Protein AF-A0A9Q4GIG9-F1 (afdb_monomer_lite)

Secondary structure (DSSP, 8-state):
---EEEEEEEEEEEEHHHHHHHHTT----TT-SEEEEEEETTEEEEEEE--TTS-TTS-B-EEEEEEEEEEEEEETTEEESS-GGGTS---S---EEEEE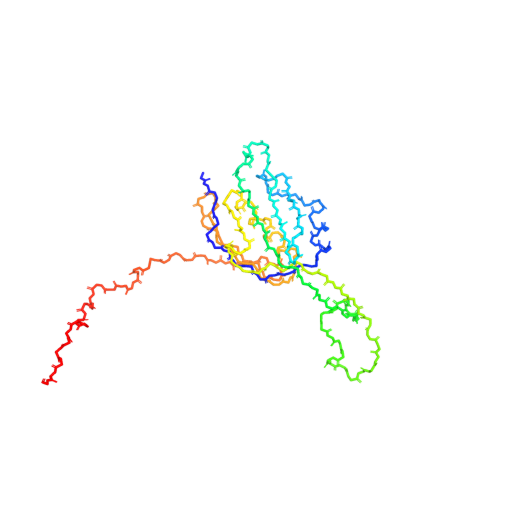EEEEEEEHHHHEE-SBTHHHHHHHHHHHHHHH-SEEEEEEEEETTEEEEEEEETTEE---------TTTT--S-----TT------

InterPro domains:
  IPR055534 Protein of unknown function DUF7110 [PF23422] (3-185)

Sequence (186 aa):
MQNEVYRVRASFEVPLDELRSFLDGYEPPAEIDGVDVERRGNKLLLTADADRDASNYTPTALLKASLKERRLYKTDEGWSREDPRNEAFGEDEVESKTVEYACFKGDRETVLQNTALRYPMFGVLSDIALFAGVGELTGIAVVDGELSATRIIEGEERPATVEVVDPNEGRNETNASGWRDNSLIG

Radius of gyration: 23.16 Å; chains: 1; bounding box: 60×39×76 Å

Structure (mmCIF, N/CA/C/O backbone):
data_AF-A0A9Q4GIG9-F1
#
_entry.id   AF-A0A9Q4GIG9-F1
#
loop_
_atom_site.group_PDB
_atom_site.id
_atom_site.type_symbol
_atom_site.label_atom_id
_atom_site.label_alt_id
_atom_site.label_comp_id
_atom_site.label_asym_id
_atom_site.label_entity_id
_atom_site.label_seq_id
_atom_site.pdbx_PDB_ins_code
_atom_site.Cartn_x
_atom_site.Cartn_y
_atom_site.Cartn_z
_atom_site.occupancy
_atom_site.B_iso_or_equiv
_atom_site.auth_seq_id
_atom_site.auth_comp_id
_atom_site.auth_asym_id
_atom_site.auth_atom_id
_atom_site.pdbx_PDB_model_num
ATOM 1 N N . MET A 1 1 ? -17.518 -6.165 18.931 1.00 52.16 1 MET A N 1
ATOM 2 C CA . MET A 1 1 ? -16.194 -5.611 19.298 1.00 52.16 1 MET A CA 1
ATOM 3 C C . MET A 1 1 ? -15.721 -4.769 18.124 1.00 52.16 1 MET A C 1
ATOM 5 O O . MET A 1 1 ? -16.227 -4.996 17.035 1.00 52.16 1 MET A O 1
ATOM 9 N N . GLN A 1 2 ? -14.891 -3.746 18.333 1.00 72.00 2 GLN A N 1
ATOM 10 C CA . GLN A 1 2 ? -14.454 -2.865 17.241 1.00 72.00 2 GLN A CA 1
ATOM 11 C C . GLN A 1 2 ? -13.078 -3.311 16.747 1.00 72.00 2 GLN A C 1
ATOM 13 O O . GLN A 1 2 ? -12.181 -3.505 17.566 1.00 72.00 2 GLN A O 1
ATOM 18 N N . ASN A 1 3 ? -12.931 -3.471 15.431 1.00 86.62 3 ASN A N 1
ATOM 19 C CA . ASN A 1 3 ? -11.639 -3.729 14.804 1.00 86.62 3 ASN A CA 1
ATOM 20 C C . ASN A 1 3 ? -10.802 -2.447 14.843 1.00 86.62 3 ASN A C 1
ATOM 22 O O . ASN A 1 3 ? -11.288 -1.372 14.481 1.00 86.62 3 ASN A O 1
ATOM 26 N N . GLU A 1 4 ? -9.548 -2.542 15.274 1.00 89.38 4 GLU A N 1
ATOM 27 C CA . GLU A 1 4 ? -8.681 -1.373 15.426 1.00 89.38 4 GLU A CA 1
ATOM 28 C C . GLU A 1 4 ? -7.256 -1.658 14.962 1.00 89.38 4 GLU A C 1
ATOM 30 O O . GLU A 1 4 ? -6.676 -2.693 15.265 1.00 89.38 4 GLU A O 1
ATOM 35 N N . VAL A 1 5 ? -6.672 -0.704 14.236 1.00 92.81 5 VAL A N 1
ATOM 36 C CA . VAL A 1 5 ? -5.293 -0.778 13.746 1.00 92.81 5 VAL A CA 1
ATOM 37 C C . VAL A 1 5 ? -4.388 0.037 14.664 1.00 92.81 5 VAL A C 1
ATOM 39 O O . VAL A 1 5 ? -4.482 1.269 14.698 1.00 92.81 5 VAL A O 1
ATOM 42 N N . TYR A 1 6 ? -3.478 -0.634 15.369 1.00 92.25 6 TYR A N 1
ATOM 43 C CA . TYR A 1 6 ? -2.538 0.004 16.295 1.00 92.25 6 TYR A CA 1
ATOM 44 C C . TYR A 1 6 ? -1.285 0.507 15.592 1.00 92.25 6 TYR A C 1
ATOM 46 O O . TYR A 1 6 ? -0.842 1.639 15.813 1.00 92.25 6 TYR A O 1
ATOM 54 N N . ARG A 1 7 ? -0.714 -0.328 14.722 1.00 93.81 7 ARG A N 1
ATOM 55 C CA . ARG A 1 7 ? 0.548 -0.050 14.040 1.00 93.81 7 ARG A CA 1
ATOM 56 C C . ARG A 1 7 ? 0.415 -0.355 12.562 1.00 93.81 7 ARG A C 1
ATOM 58 O O . ARG A 1 7 ? -0.143 -1.377 12.191 1.00 93.81 7 ARG A O 1
ATOM 65 N N . VAL A 1 8 ? 0.993 0.519 11.750 1.00 96.75 8 VAL A N 1
ATOM 66 C CA . VAL A 1 8 ? 1.240 0.301 10.325 1.00 96.75 8 VAL A CA 1
ATOM 67 C C . VAL A 1 8 ? 2.638 0.818 10.034 1.00 96.75 8 VAL A C 1
ATOM 69 O O . VAL A 1 8 ? 3.034 1.853 10.575 1.00 96.75 8 VAL A O 1
ATOM 72 N N . ARG A 1 9 ? 3.379 0.109 9.191 1.00 97.44 9 ARG A N 1
ATOM 73 C CA . ARG A 1 9 ? 4.546 0.626 8.483 1.00 97.44 9 ARG A CA 1
ATOM 74 C C . ARG A 1 9 ? 4.481 0.111 7.053 1.00 97.44 9 ARG A C 1
ATOM 76 O O . ARG A 1 9 ? 4.565 -1.092 6.836 1.00 97.44 9 ARG A O 1
ATOM 83 N N . ALA A 1 10 ? 4.347 1.036 6.114 1.00 98.00 10 ALA A N 1
ATOM 84 C CA . ALA A 1 10 ? 4.356 0.765 4.687 1.00 98.00 10 ALA A CA 1
ATOM 85 C C . ALA A 1 10 ? 5.633 1.330 4.060 1.00 98.00 10 ALA A C 1
ATOM 87 O O . ALA A 1 10 ? 6.073 2.439 4.392 1.00 98.00 10 ALA A O 1
ATOM 88 N N . SER A 1 11 ? 6.216 0.561 3.152 1.00 98.12 11 SER A N 1
ATOM 89 C CA . SER A 1 11 ? 7.306 0.969 2.280 1.00 98.12 11 SER A CA 1
ATOM 90 C C . SER A 1 11 ? 7.262 0.128 1.007 1.00 98.12 11 SER A C 1
ATOM 92 O O . SER A 1 11 ? 8.118 -0.728 0.791 1.00 98.12 11 SER A O 1
ATOM 94 N N . PHE A 1 12 ? 6.264 0.387 0.168 1.00 98.06 12 PHE A N 1
ATOM 95 C CA . PHE A 1 12 ? 6.085 -0.270 -1.125 1.00 98.06 12 PHE A CA 1
ATOM 96 C C . PHE A 1 12 ? 5.622 0.742 -2.181 1.00 98.06 12 PHE A C 1
ATOM 98 O O . PHE A 1 12 ? 5.217 1.868 -1.863 1.00 98.06 12 PHE A O 1
ATOM 105 N N . GLU A 1 13 ? 5.722 0.377 -3.456 1.00 97.12 13 GLU A N 1
ATOM 106 C CA . GLU A 1 13 ? 5.283 1.234 -4.557 1.00 97.12 13 GLU A CA 1
ATOM 107 C C . GLU A 1 13 ? 4.702 0.417 -5.709 1.00 97.12 13 GLU A C 1
ATOM 109 O O . GLU A 1 13 ? 5.198 -0.660 -6.015 1.00 97.12 13 GLU A O 1
ATOM 114 N N . VAL A 1 14 ? 3.677 0.963 -6.361 1.00 97.12 14 VAL A N 1
ATOM 115 C CA . VAL A 1 14 ? 2.957 0.323 -7.475 1.00 97.12 14 VAL A CA 1
ATOM 116 C C . VAL A 1 14 ? 2.931 1.286 -8.659 1.00 97.12 14 VAL A C 1
ATOM 118 O O . VAL A 1 14 ? 2.741 2.489 -8.429 1.00 97.12 14 VAL A O 1
ATOM 121 N N . PRO A 1 15 ? 3.127 0.833 -9.913 1.00 96.94 15 PRO A N 1
ATOM 122 C CA . PRO A 1 15 ? 2.857 1.671 -11.078 1.00 96.94 15 PRO A CA 1
ATOM 123 C C . PRO A 1 15 ? 1.434 2.237 -11.003 1.00 96.94 15 PRO A C 1
ATOM 125 O O . PRO A 1 15 ? 0.486 1.510 -10.720 1.00 96.94 15 PRO A O 1
ATOM 128 N N . LEU A 1 16 ? 1.266 3.541 -11.225 1.00 97.38 16 LEU A N 1
ATOM 129 C CA . LEU A 1 16 ? -0.023 4.210 -11.023 1.00 97.38 16 LEU A CA 1
ATOM 130 C C . LEU A 1 16 ? -1.123 3.626 -11.920 1.00 97.38 16 LEU A C 1
ATOM 132 O O . LEU A 1 16 ? -2.260 3.477 -11.477 1.00 97.38 16 LEU A O 1
ATOM 136 N N . ASP A 1 17 ? -0.783 3.285 -13.161 1.00 95.94 17 ASP A N 1
ATOM 137 C CA . ASP A 1 17 ? -1.727 2.688 -14.107 1.00 95.94 17 ASP A CA 1
ATOM 138 C C . ASP A 1 17 ? -2.133 1.267 -13.691 1.00 95.94 17 ASP A C 1
ATOM 140 O O . ASP A 1 17 ? -3.300 0.897 -13.815 1.00 95.94 17 ASP A O 1
ATOM 144 N N . GLU A 1 18 ? -1.205 0.490 -13.125 1.00 96.50 18 GLU A N 1
ATOM 145 C CA . GLU A 1 18 ? -1.500 -0.843 -12.590 1.00 96.50 18 GLU A CA 1
ATOM 146 C C . GLU A 1 18 ? -2.351 -0.758 -11.325 1.00 96.50 18 GLU A C 1
ATOM 148 O O . GLU A 1 18 ? -3.322 -1.493 -11.212 1.00 96.50 18 GLU A O 1
ATOM 153 N N . LEU A 1 19 ? -2.069 0.187 -10.420 1.00 97.25 19 LEU A N 1
ATOM 154 C CA . LEU A 1 19 ? -2.912 0.438 -9.248 1.00 97.25 19 LEU A CA 1
ATOM 155 C C . LEU A 1 19 ? -4.347 0.799 -9.654 1.00 97.25 19 LEU A C 1
ATOM 157 O O . LEU A 1 19 ? -5.302 0.315 -9.058 1.00 97.25 19 LEU A O 1
ATOM 161 N N . ARG A 1 20 ? -4.515 1.648 -10.672 1.00 95.56 20 ARG A N 1
ATOM 162 C CA . ARG A 1 20 ? -5.844 1.997 -11.194 1.00 95.56 20 ARG A CA 1
ATOM 163 C C . ARG A 1 20 ? -6.553 0.795 -11.799 1.00 95.56 20 ARG A C 1
ATOM 165 O O . ARG A 1 20 ? -7.734 0.618 -11.547 1.00 95.56 20 ARG A O 1
ATOM 172 N N . SER A 1 21 ? -5.822 -0.018 -12.556 1.00 95.75 21 SER A N 1
ATOM 173 C CA . SER A 1 21 ? -6.357 -1.243 -13.156 1.00 95.75 21 SER A CA 1
ATOM 174 C C . SER A 1 21 ? -6.734 -2.275 -12.094 1.00 95.75 21 SER A C 1
ATOM 176 O O . SER A 1 21 ? -7.738 -2.953 -12.242 1.00 95.75 21 SER A O 1
ATOM 178 N N . PHE A 1 22 ? -5.956 -2.372 -11.013 1.00 95.56 22 PHE A N 1
ATOM 179 C CA . PHE A 1 22 ? -6.268 -3.212 -9.860 1.00 95.56 22 PHE A CA 1
ATOM 180 C C . PHE A 1 22 ? -7.581 -2.780 -9.203 1.00 95.56 22 PHE A C 1
ATOM 182 O O . PHE A 1 22 ? -8.416 -3.627 -8.916 1.00 95.56 22 PHE A O 1
ATOM 189 N N . LEU A 1 23 ? -7.781 -1.473 -9.004 1.00 94.69 23 LEU A N 1
ATOM 190 C CA . LEU A 1 23 ? -8.996 -0.936 -8.387 1.00 94.69 23 LEU A CA 1
ATOM 191 C C . LEU A 1 23 ? -10.234 -1.024 -9.301 1.00 94.69 23 LEU A C 1
ATOM 193 O O . LEU A 1 23 ? -11.352 -1.078 -8.792 1.00 94.69 23 LEU A O 1
ATOM 197 N N . ASP A 1 24 ? -10.057 -1.070 -10.625 1.00 91.88 24 ASP A N 1
ATOM 198 C CA . ASP A 1 24 ? -11.137 -1.236 -11.607 1.00 91.88 24 ASP A CA 1
ATOM 199 C C . ASP A 1 24 ? -11.661 -2.685 -11.594 1.00 91.88 24 ASP A C 1
ATOM 201 O O . ASP A 1 24 ? -11.229 -3.548 -12.355 1.00 91.88 24 ASP A O 1
ATOM 205 N N . GLY A 1 25 ? -12.565 -2.973 -10.659 1.00 86.06 25 GLY A N 1
ATOM 206 C CA . GLY A 1 25 ? -13.094 -4.318 -10.407 1.00 86.06 25 GLY A CA 1
ATOM 207 C C . GLY A 1 25 ? -12.585 -4.968 -9.120 1.00 86.06 25 GLY A C 1
ATOM 208 O O . GLY A 1 25 ? -12.907 -6.129 -8.870 1.00 86.06 25 GLY A O 1
ATOM 209 N N . TYR A 1 26 ? -11.827 -4.236 -8.298 1.00 92.94 26 TYR A N 1
ATOM 210 C CA . TYR A 1 26 ? -11.523 -4.652 -6.931 1.00 92.94 26 TYR A CA 1
ATOM 211 C C . TYR A 1 26 ? -12.807 -4.705 -6.099 1.00 92.94 26 TYR A C 1
ATOM 213 O O . TYR A 1 26 ? -13.587 -3.753 -6.088 1.00 92.94 26 TYR A O 1
ATOM 221 N N . GLU A 1 27 ? -13.008 -5.815 -5.392 1.00 91.88 27 GLU A N 1
ATOM 222 C CA . GLU A 1 27 ? -14.100 -5.979 -4.438 1.00 91.88 27 GLU A CA 1
ATOM 223 C C . GLU A 1 27 ? -13.560 -5.676 -3.034 1.00 91.88 27 GLU A C 1
ATOM 225 O O . GLU A 1 27 ? -12.762 -6.456 -2.505 1.00 91.88 27 GLU A O 1
ATOM 230 N N . PRO A 1 28 ? -13.909 -4.519 -2.449 1.00 89.19 28 PRO A N 1
ATOM 231 C CA . PRO A 1 28 ? -13.367 -4.130 -1.161 1.00 89.19 28 PRO A CA 1
ATOM 232 C C . PRO A 1 28 ? -13.987 -4.925 0.004 1.00 89.19 28 PRO A C 1
ATOM 234 O O . PRO A 1 28 ? -14.979 -5.637 -0.177 1.00 89.19 28 PRO A O 1
ATOM 237 N N . PRO A 1 29 ? -13.438 -4.796 1.231 1.00 88.50 29 PRO A N 1
ATOM 238 C CA . PRO A 1 29 ? -14.061 -5.362 2.425 1.00 88.50 29 PRO A CA 1
ATOM 239 C C . PRO A 1 29 ? -15.514 -4.899 2.585 1.00 88.50 29 PRO A C 1
ATOM 241 O O . PRO A 1 29 ? -15.833 -3.754 2.279 1.00 88.50 29 PRO A O 1
ATOM 244 N N . ALA A 1 30 ? -16.372 -5.772 3.119 1.00 86.38 30 ALA A N 1
ATOM 245 C CA . ALA A 1 30 ? -17.828 -5.595 3.153 1.00 86.38 30 ALA A CA 1
ATOM 246 C C . ALA A 1 30 ? -18.318 -4.305 3.841 1.00 86.38 30 ALA A C 1
ATOM 248 O O . ALA A 1 30 ? -19.472 -3.919 3.678 1.00 86.38 30 ALA A O 1
ATOM 249 N N . GLU A 1 31 ? -17.480 -3.660 4.651 1.00 85.81 31 GLU A N 1
ATOM 250 C CA . GLU A 1 31 ? -17.794 -2.405 5.328 1.00 85.81 31 GLU A CA 1
ATOM 251 C C . GLU A 1 31 ? -17.639 -1.150 4.452 1.00 85.81 31 GLU A C 1
ATOM 253 O O . GLU A 1 31 ? -17.995 -0.062 4.916 1.00 85.81 31 GLU A O 1
ATOM 258 N N . ILE A 1 32 ? -17.084 -1.261 3.240 1.00 87.25 32 ILE A N 1
ATOM 259 C CA . ILE A 1 32 ? -16.939 -0.146 2.293 1.00 87.25 32 ILE A CA 1
ATOM 260 C C . ILE A 1 32 ? -17.496 -0.551 0.921 1.00 87.25 32 ILE A C 1
ATOM 262 O O . ILE A 1 32 ? -17.289 -1.671 0.470 1.00 87.25 32 ILE A O 1
ATOM 266 N N . ASP A 1 33 ? -18.189 0.365 0.246 1.00 86.19 33 ASP A N 1
ATOM 267 C CA . ASP A 1 33 ? -18.829 0.105 -1.055 1.00 86.19 33 ASP A CA 1
ATOM 268 C C . ASP A 1 33 ? -17.855 0.265 -2.229 1.00 86.19 33 ASP A C 1
ATOM 270 O O . ASP A 1 33 ? -18.096 -0.216 -3.337 1.00 86.19 33 ASP A O 1
ATOM 274 N N . GLY A 1 34 ? -16.765 0.994 -1.998 1.00 87.31 34 GLY A N 1
ATOM 275 C CA . GLY A 1 34 ? -15.833 1.403 -3.031 1.00 87.31 34 GLY A CA 1
ATOM 276 C C . GLY A 1 34 ? -14.638 2.159 -2.472 1.00 87.31 34 GLY A C 1
ATOM 277 O O . GLY A 1 34 ? -14.565 2.494 -1.283 1.00 87.31 34 GLY A O 1
ATOM 278 N N . VAL A 1 35 ? -13.673 2.398 -3.355 1.00 91.38 35 VAL A N 1
ATOM 279 C CA . VAL A 1 35 ? -12.482 3.192 -3.064 1.00 91.38 35 VAL A CA 1
ATOM 280 C C . VAL A 1 35 ? -12.351 4.278 -4.120 1.00 91.38 35 VAL A C 1
ATOM 282 O O . VAL A 1 35 ? -11.979 4.018 -5.264 1.00 91.38 35 VAL A O 1
ATOM 285 N N . ASP A 1 36 ? -12.590 5.511 -3.701 1.00 90.94 36 ASP A N 1
ATOM 286 C CA . ASP A 1 36 ? -12.463 6.693 -4.537 1.00 90.94 36 ASP A CA 1
ATOM 287 C C . ASP A 1 36 ? -11.006 7.159 -4.607 1.00 90.94 36 ASP A C 1
ATOM 289 O O . ASP A 1 36 ? -10.331 7.321 -3.585 1.00 90.94 36 ASP A O 1
ATOM 293 N N . VAL A 1 37 ? -10.511 7.423 -5.821 1.00 93.25 37 VAL A N 1
ATOM 294 C CA . VAL A 1 37 ? -9.114 7.813 -6.066 1.00 93.25 37 VAL A CA 1
ATOM 295 C C . VAL A 1 37 ? -9.018 9.263 -6.525 1.00 93.25 37 VAL A C 1
ATOM 297 O O . VAL A 1 37 ? -9.409 9.614 -7.638 1.00 93.25 37 VAL A O 1
ATOM 300 N N . GLU A 1 38 ? -8.378 10.107 -5.719 1.00 94.69 38 GLU A N 1
ATOM 301 C CA . GLU A 1 38 ? -8.157 11.518 -6.031 1.00 94.69 38 GLU A CA 1
ATOM 302 C C . GLU A 1 38 ? -6.661 11.862 -6.094 1.00 94.69 38 GLU A C 1
ATOM 304 O O . GLU A 1 38 ? -5.873 11.532 -5.204 1.00 94.69 38 GLU A O 1
ATOM 309 N N . ARG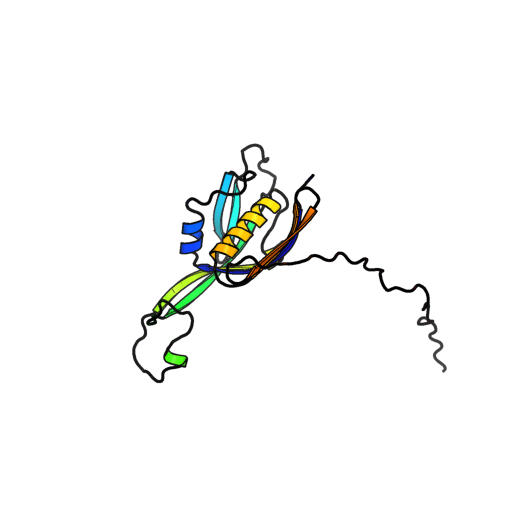 A 1 39 ? -6.248 12.603 -7.130 1.00 95.94 39 ARG A N 1
ATOM 310 C CA . ARG A 1 39 ? -4.902 13.191 -7.207 1.00 95.94 39 ARG A CA 1
ATOM 311 C C . ARG A 1 39 ? -4.917 14.624 -6.689 1.00 95.94 39 ARG A C 1
ATOM 313 O O . ARG A 1 39 ? -5.613 15.478 -7.229 1.00 95.94 39 ARG A O 1
ATOM 320 N N . ARG A 1 40 ? -4.047 14.924 -5.722 1.00 95.75 40 ARG A N 1
ATOM 321 C CA . ARG A 1 40 ? -3.793 16.290 -5.233 1.00 95.75 40 ARG A CA 1
ATOM 322 C C . ARG A 1 40 ? -2.311 16.627 -5.326 1.00 95.75 40 ARG A C 1
ATOM 324 O O . ARG A 1 40 ? -1.522 16.289 -4.443 1.00 95.75 40 ARG A O 1
ATOM 331 N N . GLY A 1 41 ? -1.922 17.299 -6.409 1.00 95.69 41 GLY A N 1
ATOM 332 C CA . GLY A 1 41 ? -0.516 17.583 -6.704 1.00 95.69 41 GLY A CA 1
ATOM 333 C C . GLY A 1 41 ? 0.279 16.288 -6.887 1.00 95.69 41 GLY A C 1
ATOM 334 O O . GLY A 1 41 ? -0.056 15.469 -7.740 1.00 95.69 41 GLY A O 1
ATOM 335 N N . ASN A 1 42 ? 1.305 16.089 -6.056 1.00 95.62 42 ASN A N 1
ATOM 336 C CA . ASN A 1 42 ? 2.134 14.880 -6.038 1.00 95.62 42 ASN A CA 1
ATOM 337 C C . ASN A 1 42 ? 1.636 13.809 -5.051 1.00 95.62 42 ASN A C 1
ATOM 339 O O . ASN A 1 42 ? 2.422 12.977 -4.601 1.00 95.62 42 ASN A O 1
ATOM 343 N N . LYS A 1 43 ? 0.369 13.862 -4.640 1.00 97.19 43 LYS A N 1
ATOM 344 C CA . LYS A 1 43 ? -0.232 12.888 -3.727 1.00 97.19 43 LYS A CA 1
ATOM 345 C C . LYS A 1 43 ? -1.398 12.191 -4.401 1.00 97.19 43 LYS A C 1
ATOM 347 O O . LYS A 1 43 ? -2.160 12.829 -5.128 1.00 97.19 43 LYS A O 1
ATOM 352 N N . LEU A 1 44 ? -1.537 10.912 -4.091 1.00 97.31 44 LEU A N 1
ATOM 353 C CA . LEU A 1 44 ? -2.712 10.113 -4.388 1.00 97.31 44 LEU A CA 1
ATOM 354 C C . LEU A 1 44 ? -3.441 9.838 -3.073 1.00 97.31 44 LEU A C 1
ATOM 356 O O . LEU A 1 44 ? -2.811 9.439 -2.090 1.00 97.31 44 LEU A O 1
ATOM 360 N N . LEU A 1 45 ? -4.735 10.117 -3.060 1.00 96.25 45 LEU A N 1
ATOM 361 C CA . LEU A 1 45 ? -5.636 9.950 -1.931 1.00 96.25 45 LEU A CA 1
ATOM 362 C C . LEU A 1 45 ? -6.649 8.872 -2.309 1.00 96.25 45 LEU A C 1
ATOM 364 O O . LEU A 1 45 ? -7.318 9.022 -3.326 1.00 96.25 45 LEU A O 1
ATOM 368 N N . LEU A 1 46 ? -6.723 7.795 -1.530 1.00 95.31 46 LEU A N 1
ATOM 369 C CA . LEU A 1 46 ? -7.714 6.734 -1.709 1.00 95.31 46 LEU A CA 1
ATOM 370 C C . LEU A 1 46 ? -8.659 6.782 -0.513 1.00 95.31 46 LEU A C 1
ATOM 372 O O . LEU A 1 46 ? -8.223 6.560 0.619 1.00 95.31 46 LEU A O 1
ATOM 376 N N . THR A 1 47 ? -9.919 7.106 -0.752 1.00 92.50 47 THR A N 1
ATOM 377 C CA . THR A 1 47 ? -10.919 7.314 0.299 1.00 92.50 47 THR A CA 1
ATOM 378 C C . THR A 1 47 ? -11.946 6.195 0.245 1.00 92.50 47 THR A C 1
ATOM 380 O O . THR A 1 47 ? -12.337 5.789 -0.842 1.00 92.50 47 THR A O 1
ATOM 383 N N . ALA A 1 48 ? -12.366 5.684 1.401 1.00 88.19 48 ALA A N 1
ATOM 384 C CA . ALA A 1 48 ? -13.472 4.733 1.447 1.00 88.19 48 ALA A CA 1
ATOM 385 C C . ALA A 1 48 ? -14.801 5.427 1.132 1.00 88.19 48 ALA A C 1
ATOM 387 O O . ALA A 1 48 ? -15.148 6.411 1.803 1.00 88.19 48 ALA A O 1
ATOM 388 N N . ASP A 1 49 ? -15.556 4.839 0.208 1.00 82.50 49 ASP A N 1
ATOM 389 C CA . ASP A 1 49 ? -16.982 5.093 0.057 1.00 82.50 49 ASP A CA 1
ATOM 390 C C . ASP A 1 49 ? -17.738 4.227 1.059 1.00 82.50 49 ASP A C 1
ATOM 392 O O . ASP A 1 49 ? -17.562 3.010 1.117 1.00 82.50 49 ASP A O 1
ATOM 396 N N . ALA A 1 50 ? -18.544 4.864 1.900 1.00 68.06 50 ALA A N 1
ATOM 397 C CA . ALA A 1 50 ? -19.370 4.182 2.885 1.00 68.06 50 ALA A CA 1
ATOM 398 C C . ALA A 1 50 ? -20.829 4.183 2.424 1.00 68.06 50 ALA A C 1
ATOM 400 O O . ALA A 1 50 ? -21.301 5.208 1.915 1.00 68.06 50 ALA A O 1
ATOM 401 N N . ASP A 1 51 ? -21.554 3.096 2.696 1.00 57.00 51 ASP A N 1
ATOM 402 C CA . ASP A 1 51 ? -22.999 3.073 2.492 1.00 57.00 51 ASP A CA 1
ATOM 403 C C . ASP A 1 51 ? -23.657 4.189 3.327 1.00 57.00 51 ASP A C 1
ATOM 405 O O . ASP A 1 51 ? -23.173 4.594 4.392 1.00 57.00 51 ASP A O 1
ATOM 409 N N . ARG A 1 52 ? -24.736 4.749 2.783 1.00 48.41 52 ARG A N 1
ATOM 410 C CA . ARG A 1 52 ? -25.166 6.165 2.853 1.00 48.41 52 ARG A CA 1
ATOM 411 C C . ARG A 1 52 ? -25.579 6.722 4.231 1.00 48.41 52 ARG A C 1
ATOM 413 O O . ARG A 1 52 ? -26.180 7.795 4.286 1.00 48.41 52 ARG A O 1
ATOM 420 N N . ASP A 1 53 ? -25.259 6.048 5.330 1.00 51.44 53 ASP A N 1
ATOM 421 C CA . ASP A 1 53 ? -25.545 6.472 6.709 1.00 51.44 53 ASP A CA 1
ATOM 422 C C . ASP A 1 53 ? -24.342 7.111 7.433 1.00 51.44 53 ASP A C 1
ATOM 424 O O . ASP A 1 53 ? -24.479 7.633 8.548 1.00 51.44 53 ASP A O 1
ATOM 428 N N . ALA A 1 54 ? -23.160 7.153 6.808 1.00 52.50 54 ALA A N 1
ATOM 429 C CA . ALA A 1 54 ? -22.068 7.994 7.285 1.00 52.50 54 ALA A CA 1
ATOM 430 C C . ALA A 1 54 ? -22.434 9.472 7.062 1.00 52.50 54 ALA A C 1
ATOM 432 O O . ALA A 1 54 ? -22.387 9.991 5.950 1.00 52.50 54 ALA A O 1
ATOM 433 N N . SER A 1 55 ? -22.829 10.158 8.139 1.00 50.22 55 SER A N 1
ATOM 434 C CA . SER A 1 55 ? -22.998 11.616 8.181 1.00 50.22 55 SER A CA 1
ATOM 435 C C . SER A 1 55 ? -21.913 12.320 7.354 1.00 50.22 55 SER A C 1
ATOM 437 O O . S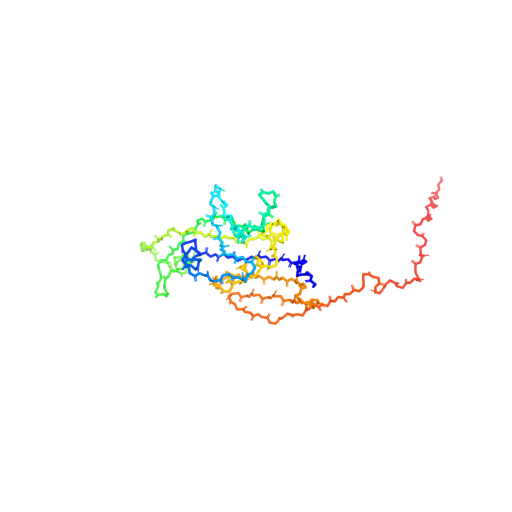ER A 1 55 ? -20.731 12.036 7.545 1.00 50.22 55 SER A O 1
ATOM 439 N N . ASN A 1 56 ? -22.302 13.299 6.523 1.00 53.41 56 ASN A N 1
ATOM 440 C CA . ASN A 1 56 ? -21.430 14.186 5.722 1.00 53.41 56 ASN A CA 1
ATOM 441 C C . ASN A 1 56 ? -20.252 14.836 6.498 1.00 53.41 56 ASN A C 1
ATOM 443 O O . ASN A 1 56 ? -19.449 15.566 5.920 1.00 53.41 56 ASN A O 1
ATOM 447 N N . TYR A 1 57 ? -20.179 14.635 7.814 1.00 50.06 57 TYR A N 1
ATOM 448 C CA . TYR A 1 57 ? -19.209 15.203 8.739 1.00 50.06 57 TYR A CA 1
ATOM 449 C C . TYR A 1 57 ? -18.213 14.190 9.321 1.00 50.06 57 TYR A C 1
ATOM 451 O O . TYR A 1 57 ? -17.339 14.604 10.083 1.00 50.06 57 TYR A O 1
ATOM 459 N N . THR A 1 58 ? -18.307 12.895 9.003 1.00 55.69 58 THR A N 1
ATOM 460 C CA . THR A 1 58 ? -17.329 11.896 9.458 1.00 55.69 58 THR A CA 1
ATOM 461 C C . THR A 1 58 ? -16.277 11.674 8.371 1.00 55.69 58 THR A C 1
ATOM 463 O O . THR A 1 58 ? -16.604 11.117 7.328 1.00 55.69 58 THR A O 1
ATOM 466 N N . PRO A 1 59 ? -15.008 12.071 8.584 1.00 61.03 59 PRO A N 1
ATOM 467 C CA . PRO A 1 59 ? -13.943 11.760 7.639 1.00 61.03 59 PRO A CA 1
ATOM 468 C C . PRO A 1 59 ? -13.757 10.239 7.580 1.00 61.03 59 PRO A C 1
ATOM 470 O O . PRO A 1 59 ? -13.353 9.632 8.579 1.00 61.03 59 PRO A O 1
ATOM 473 N N . THR A 1 60 ? -14.061 9.625 6.437 1.00 80.25 60 THR A N 1
ATOM 474 C CA . THR A 1 60 ? -13.780 8.208 6.183 1.00 80.25 60 THR A CA 1
ATOM 475 C C . THR A 1 60 ? -12.269 7.973 6.114 1.00 80.25 60 THR A C 1
ATOM 477 O O . THR A 1 60 ? -11.480 8.911 5.930 1.00 80.25 60 THR A O 1
ATOM 480 N N . ALA A 1 61 ? -11.830 6.739 6.368 1.00 85.88 61 ALA A N 1
ATOM 481 C CA . ALA A 1 61 ? -10.420 6.380 6.307 1.00 85.88 61 ALA A CA 1
ATOM 482 C C . ALA A 1 61 ? -9.824 6.724 4.940 1.00 85.88 61 ALA A C 1
ATOM 484 O O . ALA A 1 61 ? -10.460 6.571 3.898 1.00 85.88 61 ALA A O 1
ATOM 485 N N . LEU A 1 62 ? -8.587 7.212 4.981 1.00 92.50 62 LEU A N 1
ATOM 486 C CA . LEU A 1 62 ? -7.873 7.733 3.826 1.00 92.50 62 LEU A CA 1
ATOM 487 C C . LEU A 1 62 ? -6.512 7.055 3.730 1.00 92.50 62 LEU A C 1
ATOM 489 O O . LEU A 1 62 ? -5.687 7.201 4.639 1.00 92.50 62 LEU A O 1
ATOM 493 N N . LEU A 1 63 ? -6.246 6.389 2.607 1.00 96.75 63 LEU A N 1
ATOM 494 C CA . LEU A 1 63 ? -4.889 6.005 2.250 1.00 96.75 63 LEU A CA 1
ATOM 495 C C . LEU A 1 63 ? -4.204 7.116 1.472 1.00 96.75 63 LEU A C 1
ATOM 497 O O . LEU A 1 63 ? -4.795 7.774 0.615 1.00 96.75 63 LEU A O 1
ATOM 501 N N . LYS A 1 64 ? -2.924 7.313 1.764 1.00 97.38 64 LYS A N 1
ATOM 502 C CA . LYS A 1 64 ? -2.133 8.370 1.148 1.00 97.38 64 LYS A CA 1
ATOM 503 C C . LYS A 1 64 ? -0.827 7.831 0.595 1.00 97.38 64 LYS A C 1
ATOM 505 O O . LYS A 1 64 ? 0.016 7.326 1.336 1.00 97.38 64 LYS A O 1
ATOM 510 N N . ALA A 1 65 ? -0.633 8.048 -0.699 1.00 97.94 65 ALA A N 1
ATOM 511 C CA . ALA A 1 65 ? 0.612 7.776 -1.400 1.00 97.94 65 ALA A CA 1
ATOM 512 C C . ALA A 1 65 ? 1.215 9.066 -1.968 1.00 97.94 65 ALA A C 1
ATOM 514 O O . ALA A 1 65 ? 0.517 10.042 -2.256 1.00 97.94 65 ALA A O 1
ATOM 515 N N . SER A 1 66 ? 2.534 9.071 -2.141 1.00 98.00 66 SER A N 1
ATOM 516 C CA . SER A 1 66 ? 3.225 10.082 -2.949 1.00 98.00 66 SER A CA 1
ATOM 517 C C . SER A 1 66 ? 3.416 9.572 -4.371 1.00 98.00 66 SER A C 1
ATOM 519 O O . SER A 1 66 ? 3.755 8.408 -4.548 1.00 98.00 66 SER A O 1
ATOM 521 N N . LEU A 1 67 ? 3.241 10.437 -5.361 1.00 98.31 67 LEU A N 1
ATOM 522 C CA . LEU A 1 67 ? 3.483 10.132 -6.763 1.00 98.31 67 LEU A CA 1
ATOM 523 C C . LEU A 1 67 ? 4.936 10.438 -7.125 1.00 98.31 67 LEU A C 1
ATOM 525 O O . LEU A 1 67 ? 5.456 11.504 -6.772 1.00 98.31 67 LEU A O 1
ATOM 529 N N . LYS A 1 68 ? 5.593 9.501 -7.812 1.00 96.94 68 LYS A N 1
ATOM 530 C CA . LYS A 1 68 ? 6.971 9.652 -8.291 1.00 96.94 68 LYS A CA 1
ATOM 531 C C . LYS A 1 68 ? 7.134 9.100 -9.693 1.00 96.94 68 LYS A C 1
ATOM 533 O O . LYS A 1 68 ? 6.769 7.963 -9.956 1.00 96.94 68 LYS A O 1
ATOM 538 N N . GLU A 1 69 ? 7.776 9.867 -10.558 1.00 97.25 69 GLU A N 1
ATOM 539 C CA . GLU A 1 69 ? 8.201 9.383 -11.865 1.00 97.25 69 GLU A CA 1
ATOM 540 C C . GLU A 1 69 ? 9.487 8.563 -11.737 1.00 97.25 69 GLU A C 1
ATOM 542 O O . GLU A 1 69 ? 10.429 8.938 -11.031 1.00 97.25 69 GLU A O 1
ATOM 547 N N . ARG A 1 70 ? 9.528 7.425 -12.425 1.00 94.00 70 ARG A N 1
ATOM 548 C CA . ARG A 1 70 ? 10.700 6.560 -12.549 1.00 94.00 70 ARG A CA 1
ATOM 549 C C . ARG A 1 70 ? 10.951 6.287 -14.022 1.00 94.00 70 ARG A C 1
ATOM 551 O O . ARG A 1 70 ? 10.009 6.100 -14.789 1.00 94.00 70 ARG A O 1
ATOM 558 N N . ARG A 1 71 ? 12.223 6.234 -14.408 1.00 94.94 71 ARG A N 1
ATOM 559 C CA . ARG A 1 71 ? 12.617 5.794 -15.744 1.00 94.94 71 ARG A CA 1
ATOM 560 C C . ARG A 1 71 ? 12.818 4.287 -15.731 1.00 94.94 71 ARG A C 1
ATOM 562 O O . ARG A 1 71 ? 13.507 3.781 -14.850 1.00 94.94 71 ARG A O 1
ATOM 569 N N . LEU A 1 72 ? 12.198 3.608 -16.685 1.00 94.25 72 LEU A N 1
ATOM 570 C CA . LEU A 1 72 ? 12.403 2.195 -16.957 1.00 94.25 72 LEU A CA 1
ATOM 571 C C . LEU A 1 72 ? 13.131 2.038 -18.286 1.00 94.25 72 LEU A C 1
ATOM 573 O O . LEU A 1 72 ? 12.879 2.800 -19.220 1.00 94.25 72 LEU A O 1
ATOM 577 N N . TYR A 1 73 ? 13.987 1.033 -18.3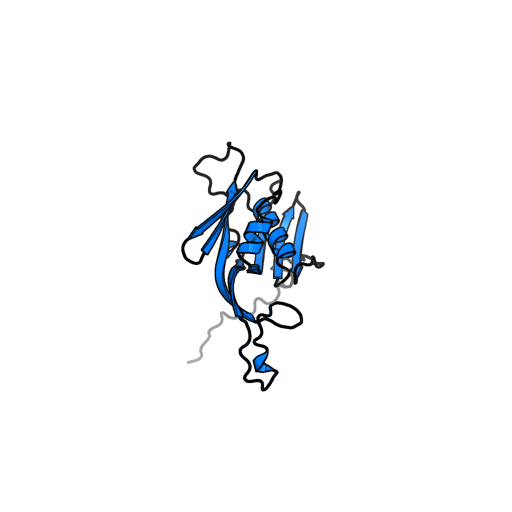67 1.00 93.50 73 TYR A N 1
ATOM 578 C CA . TYR A 1 73 ? 14.797 0.687 -19.525 1.00 93.50 73 TYR A CA 1
ATOM 579 C C . TYR A 1 73 ? 14.371 -0.674 -20.055 1.00 93.50 73 TYR A C 1
ATOM 581 O O . TYR A 1 73 ? 14.048 -1.577 -19.279 1.00 93.50 73 TYR A O 1
ATOM 589 N N . LYS A 1 74 ? 14.331 -0.816 -21.376 1.00 90.69 74 LYS A N 1
ATOM 590 C CA . LYS A 1 74 ? 14.027 -2.084 -22.025 1.00 90.69 74 LYS A CA 1
ATOM 591 C C . LYS A 1 74 ? 15.223 -3.027 -21.878 1.00 90.69 74 LYS A C 1
ATOM 593 O O . LYS A 1 74 ? 16.342 -2.666 -22.228 1.00 90.69 74 LYS A O 1
ATOM 598 N N . THR A 1 75 ? 14.968 -4.229 -21.377 1.00 87.81 75 THR A N 1
ATOM 599 C CA . THR A 1 75 ? 15.918 -5.341 -21.265 1.00 87.81 75 THR A CA 1
ATOM 600 C C . THR A 1 75 ? 15.325 -6.595 -21.915 1.00 87.81 75 THR A C 1
ATOM 602 O O . THR A 1 75 ? 14.137 -6.627 -22.264 1.00 87.81 75 THR A O 1
ATOM 605 N N . ASP A 1 76 ? 16.138 -7.643 -22.062 1.00 86.00 76 ASP A N 1
ATOM 606 C CA . ASP A 1 76 ? 15.685 -8.942 -22.578 1.00 86.00 76 ASP A CA 1
ATOM 607 C C . ASP A 1 76 ? 14.637 -9.604 -21.665 1.00 86.00 76 ASP A C 1
ATOM 609 O O . ASP A 1 76 ? 13.755 -10.320 -22.137 1.00 86.00 76 ASP A O 1
ATOM 613 N N . GLU A 1 77 ? 14.684 -9.311 -20.362 1.00 85.88 77 GLU A N 1
ATOM 614 C CA . GLU A 1 77 ? 13.755 -9.828 -19.348 1.00 85.88 77 GLU A CA 1
ATOM 615 C C . GLU A 1 77 ? 12.501 -8.953 -19.167 1.00 85.88 77 GLU A C 1
ATOM 617 O O . GLU A 1 77 ? 11.569 -9.343 -18.465 1.00 85.88 77 GLU A O 1
ATOM 622 N N . GLY A 1 78 ? 12.433 -7.776 -19.803 1.00 88.31 78 GLY A N 1
ATOM 623 C CA . GLY A 1 78 ? 11.280 -6.882 -19.702 1.00 88.31 78 GLY A CA 1
ATOM 624 C C . GLY A 1 78 ? 11.651 -5.411 -19.541 1.00 88.31 78 GLY A C 1
ATOM 625 O O . GLY A 1 78 ? 12.475 -4.882 -20.275 1.00 88.31 78 GLY A O 1
ATOM 626 N N . TRP A 1 79 ? 10.956 -4.708 -18.646 1.00 90.69 79 TRP A N 1
ATOM 627 C CA . TRP A 1 79 ? 11.269 -3.322 -18.287 1.00 90.69 79 TRP A CA 1
ATOM 628 C C . TRP A 1 79 ? 11.964 -3.312 -16.926 1.00 90.69 79 TRP A C 1
ATOM 630 O O . TRP A 1 79 ? 11.368 -3.740 -15.943 1.00 90.69 79 TRP A O 1
ATOM 640 N N . SER A 1 80 ? 13.189 -2.792 -16.860 1.00 89.19 80 SER A N 1
ATOM 641 C CA . SER A 1 80 ? 13.972 -2.696 -15.623 1.00 89.19 80 SER A CA 1
ATOM 642 C C . SER A 1 80 ? 14.118 -1.254 -15.149 1.00 89.19 80 SER A C 1
ATOM 644 O O . SER A 1 80 ? 14.086 -0.313 -15.938 1.00 89.19 80 SER A O 1
ATOM 646 N N . ARG A 1 81 ? 14.293 -1.071 -13.840 1.00 88.00 81 ARG A N 1
ATOM 647 C CA . ARG A 1 81 ? 14.672 0.219 -13.235 1.00 88.00 81 ARG A CA 1
ATOM 648 C C . ARG A 1 81 ? 16.166 0.486 -13.322 1.00 88.00 81 ARG A C 1
ATOM 650 O O . ARG A 1 81 ? 16.586 1.637 -13.210 1.00 88.00 81 ARG A O 1
ATOM 657 N N . GLU A 1 82 ? 16.949 -0.571 -13.462 1.00 88.00 82 GLU A N 1
ATOM 658 C CA . GLU A 1 82 ? 18.392 -0.485 -13.571 1.00 88.00 82 GLU A CA 1
ATOM 659 C C . GLU A 1 82 ? 18.749 -0.168 -15.016 1.00 88.00 82 GLU A C 1
ATOM 661 O O . GLU A 1 82 ? 18.210 -0.758 -15.952 1.00 88.00 82 GLU A O 1
ATOM 666 N N . ASP A 1 83 ? 19.616 0.824 -15.192 1.00 86.19 83 ASP A N 1
ATOM 667 C CA . ASP A 1 83 ? 20.127 1.165 -16.510 1.00 86.19 83 ASP A CA 1
ATOM 668 C C . ASP A 1 83 ? 21.098 0.058 -16.944 1.00 86.19 83 ASP A C 1
ATOM 670 O O . ASP A 1 83 ? 22.138 -0.102 -16.295 1.00 86.19 83 ASP A O 1
ATOM 674 N N . PRO A 1 84 ? 20.801 -0.704 -18.011 1.00 81.19 84 PRO A N 1
ATOM 675 C CA . PRO A 1 84 ? 21.640 -1.830 -18.420 1.00 81.19 84 PRO A CA 1
ATOM 676 C C . PRO A 1 84 ? 23.054 -1.391 -18.841 1.00 81.19 84 PRO A C 1
ATOM 678 O O . PRO A 1 84 ? 23.987 -2.193 -18.833 1.00 81.19 84 PRO A O 1
ATOM 681 N N . ARG A 1 85 ? 23.259 -0.098 -19.136 1.00 79.88 85 ARG A N 1
ATOM 682 C CA . ARG A 1 85 ? 24.583 0.477 -19.433 1.00 79.88 85 ARG A CA 1
ATOM 683 C C . ARG A 1 85 ? 25.485 0.594 -18.204 1.00 79.88 85 ARG A C 1
ATOM 685 O O . ARG A 1 85 ? 26.677 0.840 -18.348 1.00 79.88 85 ARG A O 1
ATOM 692 N N . ASN A 1 86 ? 24.948 0.431 -16.994 1.00 78.75 86 ASN A N 1
ATOM 693 C CA . ASN A 1 86 ? 25.775 0.389 -15.788 1.00 78.75 86 ASN A CA 1
ATOM 694 C C . ASN A 1 86 ? 26.618 -0.896 -15.712 1.00 78.75 86 ASN A C 1
ATOM 696 O O . ASN A 1 86 ? 27.669 -0.888 -15.076 1.00 78.75 86 ASN A O 1
ATOM 700 N N . GLU A 1 87 ? 26.174 -1.977 -16.358 1.00 68.94 87 GLU A N 1
ATOM 701 C CA . GLU A 1 87 ? 26.856 -3.279 -16.359 1.00 68.94 87 GLU A CA 1
ATOM 702 C C . GLU A 1 87 ? 27.530 -3.597 -17.702 1.00 68.94 87 GLU A C 1
ATOM 704 O O . GLU A 1 87 ? 28.511 -4.342 -17.748 1.00 68.94 87 GLU A O 1
ATOM 709 N N . ALA A 1 88 ? 27.047 -3.001 -18.796 1.00 63.97 88 ALA A N 1
ATOM 710 C CA . ALA A 1 88 ? 27.596 -3.169 -20.135 1.00 63.97 88 ALA A CA 1
ATOM 711 C C . ALA A 1 88 ? 28.278 -1.884 -20.637 1.00 63.97 88 ALA A C 1
ATOM 713 O O . ALA A 1 88 ? 27.672 -0.818 -20.674 1.00 63.97 88 ALA A O 1
ATOM 714 N N . PHE A 1 89 ? 29.517 -1.997 -21.128 1.00 52.25 89 PHE A N 1
ATOM 715 C CA . PHE A 1 89 ? 30.244 -0.920 -21.823 1.00 52.25 89 PHE A CA 1
ATOM 716 C C . PHE A 1 89 ? 29.726 -0.704 -23.265 1.00 52.25 89 PHE A C 1
ATOM 718 O O . PHE A 1 89 ? 30.510 -0.697 -24.213 1.00 52.25 89 PHE A O 1
ATOM 725 N N . GLY A 1 90 ? 28.407 -0.606 -23.447 1.00 59.41 90 GLY A N 1
ATOM 726 C CA . GLY A 1 90 ? 27.758 -0.378 -24.741 1.00 59.41 90 GLY A CA 1
ATOM 727 C C . GLY A 1 90 ? 27.281 1.068 -24.900 1.00 59.41 90 GLY A C 1
ATOM 728 O O . GLY A 1 90 ? 26.738 1.649 -23.963 1.00 59.41 90 GLY A O 1
ATOM 729 N N . GLU A 1 91 ? 27.467 1.644 -26.090 1.00 59.62 91 GLU A N 1
ATOM 730 C CA . GLU A 1 91 ? 27.005 2.999 -26.450 1.00 59.62 91 GLU A CA 1
ATOM 731 C C . GLU A 1 91 ? 25.621 3.007 -27.129 1.00 59.62 91 GLU A C 1
ATOM 733 O O . GLU A 1 91 ? 25.150 4.060 -27.558 1.00 59.62 91 GLU A O 1
ATOM 738 N N . ASP A 1 92 ? 24.962 1.850 -27.234 1.00 69.75 92 ASP A N 1
ATOM 739 C CA . ASP A 1 92 ? 23.674 1.734 -27.915 1.00 69.75 92 ASP A CA 1
ATOM 740 C C . ASP A 1 92 ? 22.558 2.489 -27.173 1.00 69.75 92 ASP A C 1
ATOM 742 O O . ASP A 1 92 ? 22.487 2.528 -25.938 1.00 69.75 92 ASP A O 1
ATOM 746 N N . GLU A 1 93 ? 21.660 3.109 -27.943 1.00 73.31 93 GLU A N 1
ATOM 747 C CA . GLU A 1 93 ? 20.507 3.825 -27.405 1.00 73.31 93 GLU A CA 1
ATOM 748 C C . GLU A 1 93 ? 19.500 2.820 -26.828 1.00 73.31 93 GLU A C 1
ATOM 750 O O . GLU A 1 93 ? 18.798 2.114 -27.551 1.00 73.31 93 GLU A O 1
ATOM 755 N N . VAL A 1 94 ? 19.447 2.739 -25.498 1.00 84.31 94 VAL A N 1
ATOM 756 C CA . VAL A 1 94 ? 18.520 1.857 -24.784 1.00 84.31 94 VAL A CA 1
ATOM 757 C C . VAL A 1 94 ? 17.137 2.499 -24.750 1.00 84.31 94 VAL A C 1
ATOM 759 O O . VAL A 1 94 ? 16.959 3.595 -24.205 1.00 84.31 94 VAL A O 1
ATOM 762 N N . GLU A 1 95 ? 16.141 1.797 -25.294 1.00 91.44 95 GLU A N 1
ATOM 763 C CA . GLU A 1 95 ? 14.745 2.224 -25.215 1.00 91.44 95 GLU A CA 1
ATOM 764 C C . GLU A 1 95 ? 14.352 2.431 -23.744 1.00 91.44 95 GLU A C 1
ATOM 766 O O . GLU A 1 95 ? 14.571 1.572 -22.887 1.00 91.44 95 GLU A O 1
ATOM 771 N N . SER A 1 96 ? 13.777 3.593 -23.435 1.00 93.81 96 SER A N 1
ATOM 772 C CA . SER A 1 96 ? 13.351 3.925 -22.080 1.00 93.81 96 SER A CA 1
ATOM 773 C C . SER A 1 96 ? 11.988 4.596 -22.069 1.00 93.81 96 SER A C 1
ATOM 775 O O . SER A 1 96 ? 11.639 5.342 -22.983 1.00 93.81 96 SER A O 1
ATOM 777 N N . LYS A 1 97 ? 11.231 4.370 -20.997 1.00 95.00 97 LYS A N 1
ATOM 778 C CA . LYS A 1 97 ? 9.951 5.036 -20.746 1.00 95.00 97 LYS A CA 1
ATOM 779 C C . LYS A 1 97 ? 9.898 5.589 -19.330 1.00 95.00 97 LYS A C 1
ATOM 781 O O . LYS A 1 97 ? 10.513 5.042 -18.417 1.00 95.00 97 LYS A O 1
ATOM 786 N N . THR A 1 98 ? 9.141 6.660 -19.143 1.00 96.81 98 THR A N 1
AT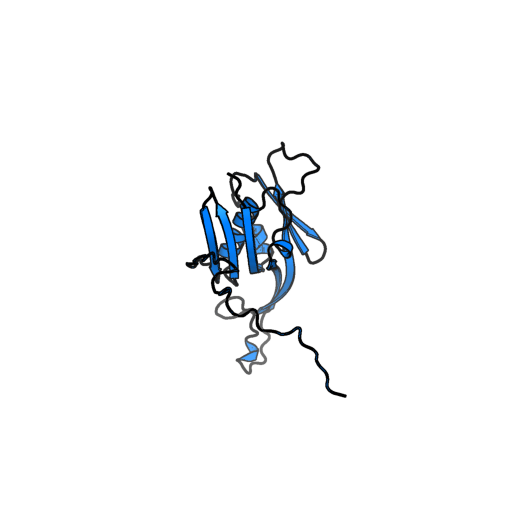OM 787 C CA . THR A 1 98 ? 8.830 7.186 -17.810 1.00 96.81 98 THR A CA 1
ATOM 788 C C . THR A 1 98 ? 7.513 6.591 -17.336 1.00 96.81 98 THR A C 1
ATOM 790 O O . THR A 1 98 ? 6.537 6.585 -18.081 1.00 96.81 98 THR A O 1
ATOM 793 N N . VAL A 1 99 ? 7.490 6.094 -16.102 1.00 97.19 99 VAL A N 1
ATOM 794 C CA . VAL A 1 99 ? 6.302 5.544 -15.441 1.00 97.19 99 VAL A CA 1
ATOM 795 C C . VAL A 1 99 ? 6.105 6.262 -14.111 1.00 97.19 99 VAL A C 1
ATOM 797 O O . VAL A 1 99 ? 7.057 6.440 -13.350 1.00 97.19 99 VAL A O 1
ATOM 800 N N . GLU A 1 100 ? 4.877 6.686 -13.823 1.00 97.62 100 GLU A N 1
ATOM 801 C CA . GLU A 1 100 ? 4.511 7.260 -12.528 1.00 97.62 100 GLU A CA 1
ATOM 802 C C . GLU A 1 100 ? 4.148 6.136 -11.547 1.00 97.62 100 GLU A C 1
ATOM 804 O O . GLU A 1 100 ? 3.433 5.201 -11.894 1.00 97.62 100 GLU A O 1
ATOM 809 N N . TYR A 1 101 ? 4.647 6.222 -10.318 1.00 97.75 101 TYR A N 1
ATOM 810 C CA . TYR A 1 101 ? 4.426 5.256 -9.247 1.00 97.75 101 TYR A CA 1
ATOM 811 C C . TYR A 1 101 ? 3.676 5.902 -8.087 1.00 97.75 101 TYR A C 1
ATOM 813 O O . TYR A 1 101 ? 4.013 7.013 -7.672 1.00 97.75 101 TYR A O 1
ATOM 821 N N . ALA A 1 102 ? 2.718 5.173 -7.519 1.00 98.19 102 ALA A N 1
ATOM 822 C CA . ALA A 1 102 ? 2.142 5.457 -6.214 1.00 98.19 102 ALA A CA 1
ATOM 823 C C . ALA A 1 102 ? 3.010 4.804 -5.128 1.00 98.19 102 ALA A C 1
ATOM 825 O O . ALA A 1 102 ? 3.051 3.584 -4.995 1.00 98.19 102 ALA A O 1
ATOM 826 N N . CYS A 1 103 ? 3.723 5.620 -4.352 1.00 98.00 103 CYS A N 1
ATOM 827 C CA . CYS A 1 103 ? 4.589 5.167 -3.266 1.00 98.00 103 CYS A CA 1
ATOM 828 C C . CYS A 1 103 ? 3.881 5.330 -1.915 1.00 98.00 103 CYS A C 1
ATOM 830 O O . CYS A 1 103 ? 3.693 6.462 -1.443 1.00 98.00 103 CYS A O 1
ATOM 832 N N . PHE A 1 104 ? 3.561 4.213 -1.266 1.00 98.12 104 PHE A N 1
ATOM 833 C CA . PHE A 1 104 ? 3.038 4.168 0.095 1.00 98.12 104 PHE A CA 1
ATOM 834 C C . PHE A 1 104 ? 4.215 4.073 1.061 1.00 98.12 104 PHE A C 1
ATOM 836 O O . PHE A 1 104 ? 4.900 3.053 1.147 1.00 98.12 104 PHE A O 1
ATOM 843 N N . LYS A 1 105 ? 4.494 5.176 1.764 1.00 97.50 105 LYS A N 1
ATOM 844 C CA . LYS A 1 105 ? 5.645 5.262 2.663 1.00 97.50 105 LYS A CA 1
ATOM 845 C C . LYS A 1 105 ? 5.299 5.982 3.952 1.00 97.50 105 LYS A C 1
ATOM 847 O O . LYS A 1 105 ? 4.984 7.171 3.933 1.00 97.50 105 LYS A O 1
ATOM 852 N N . GLY A 1 106 ? 5.458 5.281 5.066 1.00 96.69 106 GLY A N 1
ATOM 853 C CA . GLY A 1 106 ? 5.298 5.852 6.395 1.00 96.69 106 GLY A CA 1
ATOM 854 C C . GLY A 1 106 ? 4.551 4.933 7.342 1.00 96.69 106 GLY A C 1
ATOM 855 O O . GLY A 1 106 ? 4.430 3.730 7.121 1.00 96.69 106 GLY A O 1
ATOM 856 N N . ASP A 1 107 ? 4.094 5.527 8.430 1.00 96.00 107 ASP A N 1
ATOM 857 C CA . ASP A 1 107 ? 3.341 4.861 9.480 1.00 96.00 107 ASP A CA 1
ATOM 858 C C . ASP A 1 107 ? 1.826 5.028 9.303 1.00 96.00 107 ASP A C 1
ATOM 860 O O . ASP A 1 107 ? 1.350 5.589 8.312 1.00 96.00 107 ASP A O 1
ATOM 864 N N . ARG A 1 108 ? 1.066 4.561 10.300 1.00 93.31 108 ARG A N 1
ATOM 865 C CA . ARG A 1 108 ? -0.389 4.739 10.383 1.00 93.31 108 ARG A CA 1
ATOM 866 C C . ARG A 1 108 ? -0.789 6.201 10.164 1.00 93.31 108 ARG A C 1
ATOM 868 O O . ARG A 1 108 ? -1.669 6.468 9.367 1.00 93.31 108 ARG A O 1
ATOM 875 N N . GLU A 1 109 ? -0.133 7.156 10.813 1.00 90.19 109 GLU A N 1
ATOM 876 C CA . GLU A 1 109 ? -0.522 8.575 10.758 1.00 90.19 109 GLU A CA 1
ATOM 877 C C . GLU A 1 109 ? -0.233 9.222 9.403 1.00 90.19 109 GLU A C 1
ATOM 879 O O . GLU A 1 109 ? -0.873 10.203 9.015 1.00 90.19 109 GLU A O 1
ATOM 884 N N . THR A 1 110 ? 0.717 8.659 8.663 1.00 93.56 110 THR A N 1
ATOM 885 C CA . THR A 1 110 ? 1.123 9.164 7.355 1.00 93.56 110 THR A CA 1
ATOM 886 C C . THR A 1 110 ? 0.343 8.516 6.217 1.00 93.56 110 THR A C 1
ATOM 888 O O . THR A 1 110 ? -0.047 9.217 5.280 1.00 93.56 110 THR A O 1
ATOM 891 N N . VAL A 1 111 ? 0.141 7.198 6.293 1.00 95.31 111 VAL A N 1
ATOM 892 C CA . VAL A 1 111 ? -0.356 6.366 5.189 1.00 95.31 111 VAL A CA 1
ATOM 893 C C . VAL A 1 111 ? -1.815 5.964 5.366 1.00 95.31 111 VAL A C 1
ATOM 895 O O . VAL A 1 111 ? -2.484 5.846 4.353 1.00 95.31 111 VAL A O 1
ATOM 898 N N . LEU A 1 112 ? -2.314 5.793 6.596 1.00 95.50 112 LEU A N 1
ATOM 899 C CA . LEU A 1 112 ? -3.678 5.340 6.903 1.00 95.50 112 LEU A CA 1
ATOM 900 C C . LEU A 1 112 ? -4.352 6.309 7.890 1.00 95.50 112 LEU A C 1
ATOM 902 O O . LEU A 1 112 ? -4.380 6.117 9.111 1.00 95.50 112 LEU A O 1
ATOM 906 N N . GLN A 1 113 ? -4.861 7.403 7.336 1.00 90.69 113 GLN A N 1
ATOM 907 C CA . GLN A 1 113 ? -5.414 8.522 8.088 1.00 90.69 113 GLN A CA 1
ATOM 908 C C . GLN A 1 113 ? -6.900 8.321 8.407 1.00 90.69 113 GLN A C 1
ATOM 910 O O . GLN A 1 113 ? -7.577 7.484 7.815 1.00 90.69 113 GLN A O 1
ATOM 915 N N . ASN A 1 114 ? -7.399 9.134 9.343 1.00 87.00 114 ASN A N 1
ATOM 916 C CA . ASN A 1 114 ? -8.750 9.074 9.910 1.00 87.00 114 ASN A CA 1
ATOM 917 C C . ASN A 1 114 ? -9.043 7.753 10.652 1.00 87.00 114 ASN A C 1
ATOM 919 O O . ASN A 1 114 ? -8.221 6.834 10.712 1.00 87.00 114 ASN A O 1
ATOM 923 N N . THR A 1 115 ? -10.143 7.716 11.402 1.00 81.31 115 THR A N 1
ATOM 924 C CA . THR A 1 115 ? -10.485 6.604 12.314 1.00 81.31 115 THR A CA 1
ATOM 925 C C . THR A 1 115 ? -11.649 5.765 11.804 1.00 81.31 115 THR A C 1
ATOM 927 O O . THR A 1 115 ? -11.614 4.546 11.957 1.00 81.31 115 THR A O 1
ATOM 930 N N . ALA A 1 116 ? -12.661 6.385 11.194 1.00 85.88 116 ALA A N 1
ATOM 931 C CA . ALA A 1 116 ? -13.793 5.664 10.624 1.00 85.88 116 ALA A CA 1
ATOM 932 C C . ALA A 1 116 ? -13.315 4.764 9.479 1.00 85.88 116 ALA A C 1
ATOM 934 O O . ALA A 1 116 ? -12.560 5.228 8.636 1.00 85.88 116 ALA A O 1
ATOM 935 N N . LEU A 1 117 ? -13.730 3.492 9.455 1.00 88.56 117 LEU A N 1
ATOM 936 C CA . LEU A 1 117 ? -13.350 2.511 8.421 1.00 88.56 117 LEU A CA 1
ATOM 937 C C . LEU A 1 117 ? -11.836 2.258 8.301 1.00 88.56 117 LEU A C 1
ATOM 939 O O . LEU A 1 117 ? -11.351 1.760 7.287 1.00 88.56 117 LEU A O 1
ATOM 943 N N . ARG A 1 118 ? -11.066 2.558 9.357 1.00 91.69 118 ARG A N 1
ATOM 944 C CA . ARG A 1 118 ? -9.607 2.386 9.349 1.00 91.69 118 ARG A CA 1
ATOM 945 C C . ARG A 1 118 ? -9.186 0.941 9.105 1.00 91.69 118 ARG A C 1
ATOM 947 O O . ARG A 1 118 ? -8.243 0.719 8.358 1.00 91.69 118 ARG A O 1
ATOM 954 N N . TYR A 1 119 ? -9.830 -0.017 9.768 1.00 93.56 119 TYR A N 1
ATOM 955 C CA . TYR A 1 119 ? -9.494 -1.426 9.588 1.00 93.56 119 TYR A CA 1
ATOM 956 C C . TYR A 1 119 ? -9.831 -1.931 8.170 1.00 93.56 119 TYR A C 1
ATOM 958 O O . TYR A 1 119 ? -8.923 -2.454 7.531 1.00 93.56 119 TYR A O 1
ATOM 966 N N . PRO A 1 120 ? -11.032 -1.677 7.612 1.00 93.50 120 PRO A N 1
ATOM 967 C CA . PRO A 1 120 ? -11.310 -1.955 6.200 1.00 93.50 120 PRO A CA 1
ATOM 968 C C . PRO A 1 120 ? -10.263 -1.364 5.247 1.00 93.50 120 PRO A C 1
ATOM 970 O O . PRO A 1 120 ? -9.701 -2.076 4.421 1.00 93.50 120 PRO A O 1
ATOM 973 N N . MET A 1 121 ? -9.886 -0.093 5.425 1.00 95.31 121 MET A N 1
ATOM 974 C CA . MET A 1 121 ? -8.851 0.528 4.585 1.00 95.31 121 MET A CA 1
ATOM 975 C C . MET A 1 121 ? -7.439 -0.015 4.837 1.00 95.31 121 MET A C 1
ATOM 977 O O . MET A 1 121 ? -6.581 0.079 3.962 1.00 95.31 121 MET A O 1
ATOM 981 N N . PHE A 1 122 ? -7.170 -0.602 6.003 1.00 96.50 122 PHE A N 1
ATOM 982 C CA . PHE A 1 122 ? -5.952 -1.381 6.215 1.00 96.50 122 PHE A CA 1
ATOM 983 C C . PHE A 1 122 ? -5.969 -2.692 5.415 1.00 96.50 122 PHE A C 1
ATOM 985 O O . PHE A 1 122 ? -4.926 -3.077 4.890 1.00 96.50 122 PHE A O 1
ATOM 992 N N . GLY A 1 123 ? -7.136 -3.327 5.268 1.00 95.94 123 GLY A N 1
ATOM 993 C CA . GLY A 1 123 ? -7.351 -4.439 4.337 1.00 95.94 123 GLY A CA 1
ATOM 994 C C . GLY A 1 123 ? -7.032 -4.033 2.899 1.00 95.94 123 GLY A C 1
ATOM 995 O O . GLY A 1 123 ? -6.133 -4.608 2.297 1.00 95.94 123 GLY A O 1
ATOM 996 N N . VAL A 1 124 ? -7.627 -2.934 2.418 1.00 96.81 124 VAL A N 1
ATOM 997 C CA . VAL A 1 124 ? -7.329 -2.374 1.083 1.00 96.81 124 VAL A CA 1
ATOM 998 C C . VAL A 1 124 ? -5.831 -2.119 0.892 1.00 96.81 124 VAL A C 1
ATOM 1000 O O . VAL A 1 124 ? -5.253 -2.485 -0.128 1.00 96.81 124 VAL A O 1
ATOM 1003 N N . LEU A 1 125 ? -5.161 -1.514 1.879 1.00 97.75 125 LEU A N 1
ATOM 1004 C CA . LEU A 1 125 ? -3.714 -1.282 1.815 1.00 97.75 125 LEU A CA 1
ATOM 1005 C C . LEU A 1 125 ? -2.916 -2.592 1.728 1.00 97.75 125 LEU A C 1
ATOM 1007 O O . LEU A 1 125 ? -1.889 -2.629 1.050 1.00 97.75 125 LEU A O 1
ATOM 1011 N N . SER A 1 126 ? -3.369 -3.634 2.427 1.00 97.12 126 SER A N 1
ATOM 1012 C CA . SER A 1 126 ? -2.742 -4.957 2.427 1.00 97.12 126 SER A CA 1
ATOM 1013 C C . SER A 1 126 ? -2.892 -5.642 1.075 1.00 97.12 126 SER A C 1
ATOM 1015 O O . SER A 1 126 ? -1.898 -6.131 0.544 1.00 97.12 126 SER A O 1
ATOM 1017 N N . ASP A 1 127 ? -4.072 -5.570 0.466 1.00 97.56 127 ASP A N 1
ATOM 1018 C CA . ASP A 1 127 ? -4.323 -6.143 -0.857 1.00 97.56 127 ASP A CA 1
ATOM 1019 C C . ASP A 1 127 ? -3.504 -5.439 -1.942 1.00 97.56 127 ASP A C 1
ATOM 1021 O O . ASP A 1 127 ? -2.890 -6.088 -2.789 1.00 97.56 127 ASP A O 1
ATOM 1025 N N . ILE A 1 128 ? -3.394 -4.107 -1.869 1.00 97.81 128 ILE A N 1
ATOM 1026 C CA . ILE A 1 128 ? -2.509 -3.352 -2.764 1.00 97.81 128 ILE A CA 1
ATOM 1027 C C . ILE A 1 128 ? -1.046 -3.775 -2.553 1.00 97.81 128 ILE A C 1
ATOM 1029 O O . ILE A 1 128 ? -0.300 -3.892 -3.523 1.00 97.81 128 ILE A O 1
ATOM 1033 N N . ALA A 1 129 ? -0.608 -3.997 -1.311 1.00 97.75 129 ALA A N 1
ATOM 1034 C CA . ALA A 1 129 ? 0.762 -4.423 -1.024 1.00 97.75 129 ALA A CA 1
ATOM 1035 C C . ALA A 1 129 ? 1.060 -5.845 -1.530 1.00 97.75 129 ALA A C 1
ATOM 1037 O O . ALA A 1 129 ? 2.173 -6.091 -1.993 1.00 97.75 129 ALA A O 1
ATOM 1038 N N . LEU A 1 130 ? 0.083 -6.758 -1.482 1.00 97.31 130 LEU A N 1
ATOM 1039 C CA . LEU A 1 130 ? 0.177 -8.084 -2.105 1.00 97.31 130 LEU A CA 1
ATOM 1040 C C . LEU A 1 130 ? 0.290 -7.967 -3.627 1.00 97.31 130 LEU A C 1
ATOM 1042 O O . LEU A 1 130 ? 1.146 -8.598 -4.241 1.00 97.31 130 LEU A O 1
ATOM 1046 N N . PHE A 1 131 ? -0.519 -7.096 -4.231 1.00 97.12 131 PHE A N 1
ATOM 1047 C CA . PHE A 1 131 ? -0.480 -6.835 -5.667 1.00 97.12 131 PHE A CA 1
ATOM 1048 C C . PHE A 1 131 ? 0.833 -6.178 -6.129 1.00 97.12 131 PHE A C 1
ATOM 1050 O O . PHE A 1 131 ? 1.332 -6.489 -7.206 1.00 97.12 131 PHE A O 1
ATOM 1057 N N . ALA A 1 132 ? 1.411 -5.285 -5.318 1.00 94.06 132 ALA A N 1
ATOM 1058 C CA . ALA A 1 132 ? 2.575 -4.470 -5.671 1.00 94.06 132 ALA A CA 1
ATOM 1059 C C . ALA A 1 132 ? 3.804 -5.272 -6.118 1.00 94.06 132 ALA A C 1
ATOM 1061 O O . ALA A 1 132 ? 4.617 -4.765 -6.893 1.00 94.06 13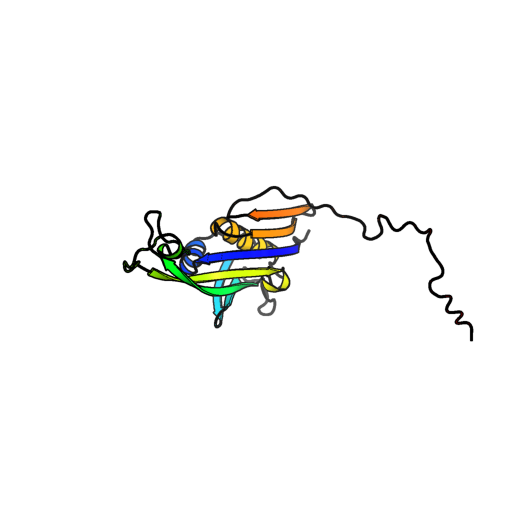2 ALA A O 1
ATOM 1062 N N . GLY A 1 133 ? 3.997 -6.469 -5.555 1.00 83.69 133 GLY A N 1
ATOM 1063 C CA . GLY A 1 133 ? 5.154 -7.329 -5.817 1.00 83.69 133 GLY A CA 1
ATOM 1064 C C . GLY A 1 133 ? 6.511 -6.774 -5.360 1.00 83.69 133 GLY A C 1
ATOM 1065 O O . GLY A 1 133 ? 7.499 -7.492 -5.436 1.00 83.69 133 GLY A O 1
ATOM 1066 N N . VAL A 1 134 ? 6.585 -5.523 -4.881 1.00 89.62 134 VAL A N 1
ATOM 1067 C CA . VAL A 1 134 ? 7.832 -4.867 -4.457 1.00 89.62 134 VAL A CA 1
ATOM 1068 C C . VAL A 1 134 ? 7.652 -4.107 -3.148 1.00 89.62 134 VAL A C 1
ATOM 1070 O O . VAL A 1 134 ? 6.778 -3.246 -3.048 1.00 89.62 134 VAL A O 1
ATOM 1073 N N . GLY A 1 135 ? 8.546 -4.327 -2.181 1.00 95.50 135 GLY A N 1
ATOM 1074 C CA . GLY A 1 135 ? 8.589 -3.605 -0.906 1.00 95.50 135 GLY A CA 1
ATOM 1075 C C . GLY A 1 135 ? 7.901 -4.325 0.256 1.00 95.50 135 GLY A C 1
ATOM 1076 O O . GLY A 1 135 ? 7.614 -5.517 0.192 1.00 95.50 135 GLY A O 1
ATOM 1077 N N . GLU A 1 136 ? 7.653 -3.601 1.355 1.00 97.88 136 GLU A N 1
ATOM 1078 C CA . GLU A 1 136 ? 7.087 -4.183 2.581 1.00 97.88 136 GLU A CA 1
ATOM 1079 C C . GLU A 1 136 ? 5.849 -3.448 3.111 1.00 97.88 136 GLU A C 1
ATOM 1081 O O . GLU A 1 136 ? 5.752 -2.215 3.073 1.00 97.88 136 GLU A O 1
ATOM 1086 N N . LEU A 1 137 ? 4.943 -4.219 3.711 1.00 98.06 137 LEU A N 1
ATOM 1087 C CA . LEU A 1 137 ? 3.904 -3.736 4.614 1.00 98.06 137 LEU A CA 1
ATOM 1088 C C . LEU A 1 137 ? 3.945 -4.550 5.906 1.00 98.06 137 LEU A C 1
ATOM 1090 O O . LEU A 1 137 ? 3.953 -5.777 5.894 1.00 98.06 137 LEU A O 1
ATOM 1094 N N . THR A 1 138 ? 3.922 -3.861 7.041 1.00 97.69 138 THR A N 1
ATOM 1095 C CA . THR A 1 138 ? 3.673 -4.484 8.343 1.00 97.69 138 THR A CA 1
ATOM 1096 C C . THR A 1 138 ? 2.538 -3.776 9.055 1.00 97.69 138 THR A C 1
ATOM 1098 O O . THR A 1 138 ? 2.407 -2.550 8.976 1.00 97.69 138 THR A O 1
ATOM 1101 N N . GLY A 1 139 ? 1.735 -4.535 9.790 1.00 96.19 139 GLY A N 1
ATOM 1102 C CA . GLY A 1 139 ? 0.662 -3.987 10.599 1.00 96.19 139 GLY A CA 1
ATOM 1103 C C . GLY A 1 139 ? 0.337 -4.848 11.806 1.00 96.19 139 GLY A C 1
ATOM 1104 O O . GLY A 1 139 ? 0.628 -6.040 11.834 1.00 96.19 139 GLY A O 1
ATOM 1105 N N . ILE A 1 140 ? -0.231 -4.205 12.820 1.00 95.56 140 ILE A N 1
ATOM 1106 C CA . ILE A 1 140 ? -0.779 -4.854 14.009 1.00 95.56 140 ILE A CA 1
ATOM 1107 C C . ILE A 1 140 ? -2.181 -4.297 14.208 1.00 95.56 140 ILE A C 1
ATOM 1109 O O . ILE A 1 140 ? -2.345 -3.076 14.337 1.00 95.56 140 ILE A O 1
ATOM 1113 N N . ALA A 1 141 ? -3.167 -5.185 14.253 1.00 94.38 141 ALA A N 1
ATOM 1114 C CA . ALA A 1 141 ? -4.566 -4.841 14.442 1.00 94.38 141 ALA A CA 1
ATOM 1115 C C . ALA A 1 141 ? -5.244 -5.807 15.416 1.00 94.38 141 ALA A C 1
ATOM 1117 O O . ALA A 1 141 ? -4.801 -6.939 15.575 1.00 94.38 141 ALA A O 1
ATOM 1118 N N . VAL A 1 142 ? -6.320 -5.361 16.056 1.00 93.12 142 VAL A N 1
ATOM 1119 C CA . VAL A 1 142 ? -7.284 -6.252 16.703 1.00 93.12 142 VAL A CA 1
ATOM 1120 C C . VAL A 1 142 ? -8.412 -6.534 15.730 1.00 93.12 142 VAL A C 1
ATOM 1122 O O . VAL A 1 142 ? -9.004 -5.601 15.185 1.00 93.12 142 VAL A O 1
ATOM 1125 N N . VAL A 1 143 ? -8.689 -7.818 15.537 1.00 89.38 143 VAL A N 1
ATOM 1126 C CA . VAL A 1 143 ? -9.742 -8.348 14.672 1.00 89.38 143 VAL A CA 1
ATOM 1127 C C . VAL A 1 143 ? -10.563 -9.299 15.520 1.00 89.38 143 VAL A C 1
ATOM 1129 O O . VAL A 1 143 ? -10.005 -10.207 16.127 1.00 89.38 143 VAL A O 1
ATOM 1132 N N . ASP A 1 144 ? -11.859 -9.033 15.658 1.00 88.19 144 ASP A N 1
ATOM 1133 C CA . ASP A 1 144 ? -12.762 -9.863 16.469 1.00 88.19 144 ASP A CA 1
ATOM 1134 C C . ASP A 1 144 ? -12.293 -10.091 17.923 1.00 88.19 144 ASP A C 1
ATOM 1136 O O . ASP A 1 144 ? -12.621 -11.084 18.567 1.00 88.19 144 ASP A O 1
ATOM 1140 N N . GLY A 1 145 ? -11.555 -9.122 18.476 1.00 87.19 145 GLY A N 1
ATOM 1141 C CA . GLY A 1 145 ? -11.020 -9.179 19.840 1.00 87.19 145 GLY A CA 1
ATOM 1142 C C . GLY A 1 145 ? -9.659 -9.869 19.971 1.00 87.19 145 GLY A C 1
ATOM 1143 O O . GLY A 1 145 ? -9.109 -9.889 21.071 1.00 87.19 145 GLY A O 1
ATOM 1144 N N . GLU A 1 146 ? -9.084 -10.365 18.875 1.00 89.62 146 GLU A N 1
ATOM 1145 C CA . GLU A 1 146 ? -7.775 -11.018 18.851 1.00 89.62 146 GLU A CA 1
ATOM 1146 C C . GLU A 1 146 ? -6.721 -10.155 18.154 1.00 89.62 146 GLU A C 1
ATOM 1148 O O . GLU A 1 146 ? -6.988 -9.479 17.161 1.00 89.62 146 GLU A O 1
ATOM 1153 N N . LEU A 1 147 ? -5.498 -10.165 18.689 1.00 91.38 147 LEU A N 1
ATOM 1154 C CA . LEU A 1 147 ? -4.380 -9.422 18.122 1.00 91.38 147 LEU A CA 1
ATOM 1155 C C . LEU A 1 147 ? -3.810 -10.177 16.918 1.00 91.38 147 LEU A C 1
ATOM 1157 O O . LEU A 1 147 ? -3.355 -11.310 17.046 1.00 91.38 147 LEU A O 1
ATOM 1161 N N . SER A 1 148 ? -3.780 -9.515 15.768 1.00 91.69 148 SER A N 1
ATOM 1162 C CA . SER A 1 148 ? -3.285 -10.049 14.505 1.00 91.69 148 SER A CA 1
ATOM 1163 C C . SER A 1 148 ? -2.114 -9.217 13.983 1.00 91.69 148 SER A C 1
ATOM 1165 O O . SER A 1 148 ? -2.125 -7.982 14.051 1.00 91.69 148 SER A O 1
ATOM 1167 N N . ALA A 1 149 ? -1.092 -9.904 13.466 1.00 94.12 149 ALA A N 1
ATOM 1168 C CA . ALA A 1 149 ? 0.020 -9.294 12.748 1.00 94.12 149 ALA A CA 1
ATOM 1169 C C . ALA A 1 149 ? -0.065 -9.601 11.258 1.00 94.12 149 ALA A C 1
ATOM 1171 O O . ALA A 1 149 ? -0.107 -10.757 10.849 1.00 94.12 149 ALA A O 1
ATOM 1172 N N . THR A 1 150 ? 0.046 -8.548 10.459 1.00 96.19 150 THR A N 1
ATOM 1173 C CA . THR A 1 150 ? 0.206 -8.633 9.010 1.00 96.19 150 THR A CA 1
ATOM 1174 C C . THR A 1 150 ? 1.651 -8.308 8.666 1.00 96.19 150 THR A C 1
ATOM 1176 O O . THR A 1 150 ? 2.199 -7.303 9.133 1.00 96.19 150 THR A O 1
ATOM 1179 N N . ARG A 1 151 ? 2.277 -9.137 7.833 1.00 97.31 151 ARG A N 1
ATOM 1180 C CA . ARG A 1 151 ? 3.600 -8.879 7.265 1.00 97.31 151 ARG A CA 1
ATOM 1181 C C . ARG A 1 151 ? 3.610 -9.346 5.820 1.00 97.31 151 ARG A C 1
ATOM 1183 O O . ARG A 1 151 ? 3.462 -10.531 5.562 1.00 97.31 151 ARG A O 1
ATOM 1190 N N . ILE A 1 152 ? 3.808 -8.409 4.906 1.00 97.94 152 ILE A N 1
ATOM 1191 C CA . ILE A 1 152 ? 3.851 -8.638 3.464 1.00 97.94 152 ILE A CA 1
ATOM 1192 C C . ILE A 1 152 ? 5.213 -8.157 2.976 1.00 97.94 152 ILE A C 1
ATOM 1194 O O . ILE A 1 152 ? 5.628 -7.045 3.313 1.00 97.94 152 ILE A O 1
ATOM 1198 N N . ILE A 1 153 ? 5.931 -9.012 2.252 1.00 97.38 153 ILE A N 1
ATOM 1199 C CA . ILE A 1 153 ? 7.267 -8.737 1.712 1.00 97.38 153 ILE A CA 1
ATOM 1200 C C . ILE A 1 153 ? 7.272 -9.150 0.248 1.00 97.38 153 ILE A C 1
ATOM 1202 O O . ILE A 1 153 ? 6.988 -10.308 -0.043 1.00 97.38 153 ILE A O 1
ATOM 1206 N N . GLU A 1 154 ? 7.611 -8.219 -0.641 1.00 95.81 154 GLU A N 1
ATOM 1207 C CA . GLU A 1 154 ? 7.666 -8.436 -2.093 1.00 95.81 154 GLU A CA 1
ATOM 1208 C C . GLU A 1 154 ? 6.380 -9.097 -2.634 1.00 95.81 154 GLU A C 1
ATOM 1210 O O . GLU A 1 154 ? 6.420 -10.048 -3.408 1.00 95.81 154 GLU A O 1
ATOM 1215 N N . GLY A 1 155 ? 5.217 -8.622 -2.171 1.00 95.25 155 GLY A N 1
ATOM 1216 C CA . GLY A 1 155 ? 3.905 -9.141 -2.580 1.00 95.25 155 GLY A CA 1
ATOM 1217 C C . GLY A 1 155 ? 3.466 -10.452 -1.916 1.00 95.25 155 GLY A C 1
ATOM 1218 O O . GLY A 1 155 ? 2.388 -10.952 -2.217 1.00 95.25 155 GLY A O 1
ATOM 1219 N N . GLU A 1 156 ? 4.249 -11.009 -0.991 1.00 95.56 156 GLU A N 1
ATOM 1220 C CA . GLU A 1 156 ? 3.932 -12.280 -0.333 1.00 95.56 156 GLU A CA 1
ATOM 1221 C C . GLU A 1 156 ? 3.654 -12.111 1.161 1.00 95.56 156 GLU A C 1
ATOM 1223 O O . GLU A 1 156 ? 4.422 -11.464 1.881 1.00 95.56 156 GLU A O 1
ATOM 1228 N N . GLU A 1 157 ? 2.610 -12.774 1.664 1.00 95.19 157 GLU A N 1
ATOM 1229 C CA . GLU A 1 157 ? 2.391 -12.899 3.105 1.00 95.19 157 GLU A CA 1
ATOM 1230 C C . GLU A 1 157 ? 3.520 -13.691 3.769 1.00 95.19 157 GLU A C 1
ATOM 1232 O O . GLU A 1 157 ? 3.934 -14.762 3.318 1.00 95.19 157 GLU A O 1
ATOM 1237 N N . ARG A 1 158 ? 4.015 -13.173 4.892 1.00 93.19 158 ARG A N 1
ATOM 1238 C CA . ARG A 1 158 ? 5.056 -13.799 5.702 1.00 93.19 158 ARG A CA 1
ATOM 1239 C C . ARG A 1 158 ? 4.569 -13.963 7.138 1.00 93.19 158 ARG A C 1
ATOM 1241 O O . ARG A 1 158 ? 3.978 -13.035 7.687 1.00 93.19 158 ARG A O 1
ATOM 1248 N N . PRO A 1 159 ? 4.892 -15.089 7.800 1.00 87.38 159 PRO A N 1
ATOM 1249 C CA . PRO A 1 159 ? 4.586 -15.261 9.212 1.00 87.38 159 PRO A CA 1
ATOM 1250 C C . PRO A 1 159 ? 5.176 -14.129 10.063 1.00 87.38 159 PRO A C 1
ATOM 1252 O O . PRO A 1 159 ? 6.329 -13.714 9.878 1.00 87.38 159 PRO A O 1
ATOM 1255 N N . ALA A 1 160 ? 4.382 -13.653 11.017 1.00 84.12 160 ALA A N 1
ATOM 1256 C CA . ALA A 1 160 ? 4.771 -12.667 12.011 1.00 84.12 160 ALA A CA 1
ATOM 1257 C C . ALA A 1 160 ? 4.086 -12.980 13.345 1.00 84.12 160 ALA A C 1
ATOM 1259 O O . ALA A 1 160 ? 2.952 -13.451 13.373 1.00 84.12 160 ALA A O 1
ATOM 1260 N N . THR A 1 161 ? 4.777 -12.693 14.444 1.00 78.81 161 THR A N 1
ATOM 1261 C CA . THR A 1 161 ? 4.270 -12.903 15.804 1.00 78.81 161 THR A CA 1
ATOM 1262 C C . THR A 1 161 ? 4.284 -11.574 16.542 1.00 78.81 161 THR A C 1
ATOM 1264 O O . THR A 1 161 ? 5.245 -10.812 16.417 1.00 78.81 161 THR A O 1
ATOM 1267 N N . VAL A 1 162 ? 3.230 -11.298 17.312 1.00 80.38 162 VAL A N 1
ATOM 1268 C CA . VAL A 1 162 ? 3.193 -10.154 18.229 1.00 80.38 162 VAL A CA 1
ATOM 1269 C C . VAL A 1 162 ? 3.427 -10.650 19.644 1.00 80.38 162 VAL A C 1
ATOM 1271 O O . VAL A 1 162 ? 2.700 -11.509 20.131 1.00 80.38 162 VAL A O 1
ATOM 1274 N N . GLU A 1 163 ? 4.430 -10.083 20.301 1.00 75.69 163 GLU A N 1
ATOM 1275 C CA . GLU A 1 163 ? 4.671 -10.271 21.726 1.00 75.69 163 GLU A CA 1
ATOM 1276 C C . GLU A 1 163 ? 4.287 -8.980 22.451 1.00 75.69 163 GLU A C 1
ATOM 1278 O O . GLU A 1 163 ? 4.753 -7.891 22.098 1.00 75.69 163 GLU A O 1
ATOM 1283 N N . VAL A 1 164 ? 3.398 -9.095 23.435 1.00 76.25 164 VAL A N 1
ATOM 1284 C CA . VAL A 1 164 ? 3.018 -7.985 24.309 1.00 76.25 164 VAL A CA 1
ATOM 1285 C C . VAL A 1 164 ? 3.829 -8.124 25.587 1.00 76.25 164 VAL A C 1
ATOM 1287 O O . VAL A 1 164 ? 3.627 -9.071 26.341 1.00 76.25 164 VAL A O 1
ATOM 1290 N N . VAL A 1 165 ? 4.740 -7.183 25.813 1.00 78.38 165 VAL A N 1
ATOM 1291 C CA . VAL A 1 165 ? 5.590 -7.129 27.009 1.00 78.38 165 VAL A CA 1
ATOM 1292 C C . VAL A 1 165 ? 5.098 -6.031 27.950 1.00 78.38 165 VAL A C 1
ATOM 1294 O O . VAL A 1 165 ? 4.728 -4.945 27.489 1.00 78.38 165 VAL A O 1
ATOM 1297 N N . ASP A 1 166 ? 5.086 -6.287 29.262 1.00 73.94 166 ASP A N 1
ATOM 1298 C CA . ASP A 1 166 ? 4.813 -5.228 30.241 1.00 73.94 166 ASP A CA 1
ATOM 1299 C C . ASP A 1 166 ? 6.025 -4.278 30.266 1.00 73.94 166 ASP A C 1
ATOM 1301 O O . ASP A 1 166 ? 7.156 -4.727 30.468 1.00 73.94 166 ASP A O 1
ATOM 1305 N N . PRO A 1 167 ? 5.845 -2.958 30.078 1.00 66.19 167 PRO A N 1
ATOM 1306 C CA . PRO A 1 167 ? 6.954 -2.006 30.129 1.00 66.19 167 PRO A CA 1
ATOM 1307 C C . PRO A 1 167 ? 7.693 -1.974 31.483 1.00 66.19 167 PRO A C 1
ATOM 1309 O O . PRO A 1 167 ? 8.761 -1.366 31.575 1.00 66.19 167 PRO A O 1
ATOM 1312 N N . ASN A 1 168 ? 7.143 -2.589 32.535 1.00 71.75 168 ASN A N 1
ATOM 1313 C CA . ASN A 1 168 ? 7.765 -2.732 33.851 1.00 71.75 168 ASN A CA 1
ATOM 1314 C C . ASN A 1 168 ? 8.419 -4.103 34.082 1.00 71.75 168 ASN A C 1
ATOM 1316 O O . ASN A 1 168 ? 9.065 -4.295 35.116 1.00 71.75 168 ASN A O 1
ATOM 1320 N N . GLU A 1 169 ? 8.296 -5.047 33.151 1.00 58.69 169 GLU A N 1
ATOM 1321 C CA . GLU A 1 169 ? 8.931 -6.358 33.255 1.00 58.69 169 GLU A CA 1
ATOM 1322 C C . GLU A 1 169 ? 10.461 -6.188 33.193 1.00 58.69 169 GLU A C 1
ATOM 1324 O O . GLU A 1 169 ? 11.028 -5.747 32.195 1.00 58.69 169 GLU A O 1
ATOM 1329 N N . GLY A 1 170 ? 11.143 -6.437 34.317 1.00 55.94 170 GLY A N 1
ATOM 1330 C CA . GLY A 1 170 ? 12.583 -6.187 34.488 1.00 55.94 170 GLY A CA 1
ATOM 1331 C C . GLY A 1 170 ? 12.941 -4.947 35.321 1.00 55.94 170 GLY A C 1
ATOM 1332 O O . GLY A 1 170 ? 14.109 -4.772 35.683 1.00 55.94 170 GLY A O 1
ATOM 1333 N N . ARG A 1 171 ? 11.966 -4.117 35.721 1.00 50.22 171 ARG A N 1
ATOM 1334 C CA . ARG A 1 171 ? 12.158 -3.097 36.765 1.00 50.22 171 ARG A CA 1
ATOM 1335 C C . ARG A 1 171 ? 12.074 -3.761 38.142 1.00 50.22 171 ARG A C 1
ATOM 1337 O O . ARG A 1 171 ? 11.066 -3.687 38.830 1.00 50.22 171 ARG A O 1
ATOM 1344 N N . ASN A 1 172 ? 13.158 -4.412 38.563 1.00 48.22 172 ASN A N 1
ATOM 1345 C CA . ASN A 1 172 ? 13.315 -4.769 39.973 1.00 48.22 172 ASN A CA 1
ATOM 1346 C C . ASN A 1 172 ? 13.278 -3.485 40.816 1.00 48.22 172 ASN A C 1
ATOM 1348 O O . ASN A 1 172 ? 14.124 -2.602 40.653 1.00 48.22 172 ASN A O 1
ATOM 1352 N N . GLU A 1 173 ? 12.327 -3.402 41.746 1.00 51.44 173 GLU A N 1
ATOM 1353 C CA . GLU A 1 173 ? 12.184 -2.361 42.772 1.00 51.44 173 GLU A CA 1
ATOM 1354 C C . GLU A 1 173 ? 13.309 -2.426 43.829 1.00 51.44 173 GLU A C 1
ATOM 1356 O O . GLU A 1 173 ? 13.076 -2.398 45.035 1.00 51.44 173 GLU A O 1
ATOM 1361 N N . THR A 1 174 ? 14.567 -2.574 43.409 1.00 47.34 174 THR A N 1
ATOM 1362 C CA . THR A 1 174 ? 15.704 -2.723 44.333 1.00 47.34 174 THR A CA 1
ATOM 1363 C C . THR A 1 174 ? 16.969 -2.029 43.846 1.00 47.34 174 THR A C 1
ATOM 1365 O O . THR A 1 174 ? 18.062 -2.513 44.088 1.00 47.34 174 THR A O 1
ATOM 1368 N N . ASN A 1 175 ? 16.843 -0.877 43.184 1.00 45.31 175 ASN A N 1
ATOM 1369 C CA . ASN A 1 175 ? 17.940 0.089 43.056 1.00 45.31 175 ASN A CA 1
ATOM 1370 C C . ASN A 1 175 ? 17.390 1.521 43.033 1.00 45.31 175 ASN A C 1
ATOM 1372 O O . ASN A 1 175 ? 17.561 2.277 42.079 1.00 45.31 175 ASN A O 1
ATOM 1376 N N . ALA A 1 176 ? 16.744 1.914 44.133 1.00 47.31 176 ALA A N 1
ATOM 1377 C CA . ALA A 1 176 ? 16.694 3.315 44.537 1.00 47.31 176 ALA A CA 1
ATOM 1378 C C . ALA A 1 176 ? 18.106 3.740 44.986 1.00 47.31 176 ALA A C 1
ATOM 1380 O O . ALA A 1 176 ? 18.383 3.920 46.168 1.00 47.31 176 ALA A O 1
ATOM 1381 N N . SER A 1 177 ? 19.037 3.836 44.040 1.00 50.09 177 SER A N 1
ATOM 1382 C CA . SER A 1 177 ? 20.381 4.340 44.296 1.00 50.09 177 SER A CA 1
ATOM 1383 C C . SER A 1 177 ? 20.363 5.859 44.111 1.00 50.09 177 SER A C 1
ATOM 1385 O O . SER A 1 177 ? 20.176 6.358 43.012 1.00 50.09 177 SER A O 1
ATOM 1387 N N . GLY A 1 178 ? 20.455 6.575 45.231 1.00 51.97 178 GLY A N 1
ATOM 1388 C CA . GLY A 1 178 ? 21.114 7.861 45.525 1.00 51.97 178 GLY A CA 1
ATOM 1389 C C . GLY A 1 178 ? 21.550 8.903 44.479 1.00 51.97 178 GLY A C 1
ATOM 1390 O O . GLY A 1 178 ? 22.474 9.641 44.789 1.00 51.97 178 GLY A O 1
ATOM 1391 N N . TRP A 1 179 ? 20.950 9.072 43.298 1.00 50.62 179 TRP A N 1
ATOM 1392 C CA . TRP A 1 179 ? 21.429 10.088 42.322 1.00 50.62 179 TRP A CA 1
ATOM 1393 C C . TRP A 1 179 ? 20.999 11.538 42.644 1.00 50.62 179 TRP A C 1
ATOM 1395 O O . TRP A 1 179 ? 21.101 12.434 41.808 1.00 50.62 179 TRP A O 1
ATOM 1405 N N . ARG A 1 180 ? 20.502 11.782 43.865 1.00 45.19 180 ARG A N 1
ATOM 1406 C CA . ARG A 1 180 ? 20.148 13.111 44.392 1.00 45.19 180 ARG A CA 1
ATOM 1407 C C . ARG A 1 180 ? 20.993 13.544 45.595 1.00 45.19 180 ARG A C 1
ATOM 1409 O O . ARG A 1 180 ? 20.587 14.455 46.307 1.00 45.19 180 ARG A O 1
ATOM 1416 N N . ASP A 1 181 ? 22.157 12.938 45.809 1.00 47.56 181 ASP A N 1
ATOM 1417 C CA . ASP A 1 181 ? 23.173 13.527 46.685 1.00 47.56 181 ASP A CA 1
ATOM 1418 C C . ASP A 1 181 ? 24.154 14.332 45.825 1.00 47.56 181 ASP A C 1
ATOM 1420 O O . ASP A 1 181 ? 25.000 13.777 45.129 1.00 47.56 181 ASP A O 1
ATOM 1424 N N . ASN A 1 182 ? 23.975 15.652 45.809 1.00 46.62 182 ASN A N 1
ATOM 1425 C CA . ASN A 1 182 ? 24.940 16.583 45.237 1.00 46.62 182 ASN A CA 1
ATOM 1426 C C . ASN A 1 182 ? 25.609 17.342 46.388 1.00 46.62 182 ASN A C 1
ATOM 1428 O O . ASN A 1 182 ? 25.374 18.533 46.584 1.00 46.62 182 ASN A O 1
ATOM 1432 N N . SER A 1 183 ? 26.413 16.636 47.181 1.00 51.28 183 SER A N 1
ATOM 1433 C CA . SER A 1 183 ? 27.377 17.236 48.101 1.00 51.28 183 SER A CA 1
ATOM 1434 C C . SER A 1 183 ? 28.668 17.555 47.338 1.00 51.28 183 SER A C 1
ATOM 1436 O O . SER A 1 183 ? 29.651 16.817 47.359 1.00 51.28 183 SER A O 1
ATOM 1438 N N . LEU A 1 184 ? 28.661 18.688 46.629 1.00 45.25 184 LEU A N 1
ATOM 1439 C CA . LEU A 1 184 ? 29.895 19.323 46.172 1.00 45.25 184 LEU A CA 1
ATOM 1440 C C . LEU A 1 184 ? 30.639 19.881 47.390 1.00 45.25 184 LEU A C 1
ATOM 1442 O O . LEU A 1 184 ? 30.146 20.745 48.109 1.00 45.25 184 LEU A O 1
ATOM 1446 N N . ILE A 1 185 ? 31.827 19.329 47.601 1.00 45.22 185 ILE A N 1
ATOM 1447 C CA . ILE A 1 185 ? 32.863 19.788 48.521 1.00 45.22 185 ILE A CA 1
ATOM 1448 C C . ILE A 1 185 ? 33.465 21.077 47.939 1.00 45.22 185 ILE A C 1
ATOM 1450 O O . ILE A 1 185 ? 33.875 21.081 46.775 1.00 45.22 185 ILE A O 1
ATOM 1454 N N . GLY A 1 186 ? 33.531 22.138 48.749 1.00 41.97 186 GLY A N 1
ATOM 1455 C CA . GLY A 1 186 ? 34.171 23.420 48.436 1.00 41.97 186 GLY A CA 1
ATOM 1456 C C . GLY A 1 186 ? 33.713 24.535 49.360 1.00 41.97 186 GLY A C 1
ATOM 1457 O O . GLY A 1 186 ? 32.828 25.301 48.926 1.00 41.97 186 GLY A O 1
#

Foldseek 3Di:
DDKWWDKKFFWFKAFPVVVVVCQVPDDFPPQFPGWDWDDDPQKIKTFTHGPDPPPPPAGGKIFMFGKDKAKWWQDPVGTHSDDVCVVDVDPDDTDIDITIMGTQGDMCVHGIDGTHCSVSVVVVVLQVLLVRLAGWMWTWMQDPNDIDIFIAHSNDTDDDDDDDDDPCVVVDPPPPDDPPDPPDDD

pLDDT: mean 84.44, std 16.53, range [41.97, 98.31]

Organism: NCBI:txid2487751